Protein AF-A0A843S650-F1 (afdb_monomer_lite)

Structure (mmCIF, N/CA/C/O backbone):
data_AF-A0A843S650-F1
#
_entry.id   AF-A0A843S650-F1
#
loop_
_atom_site.group_PDB
_atom_site.id
_atom_site.type_symbol
_atom_site.label_atom_id
_atom_site.label_alt_id
_atom_site.label_comp_id
_atom_site.label_asym_id
_atom_site.label_entity_id
_atom_site.label_seq_id
_atom_site.pdbx_PDB_ins_code
_atom_site.Cartn_x
_atom_site.Cartn_y
_atom_site.Cartn_z
_atom_site.occupancy
_atom_site.B_iso_or_equiv
_atom_site.auth_seq_id
_atom_site.auth_comp_id
_atom_site.auth_asym_id
_atom_site.auth_atom_id
_atom_site.pdbx_PDB_model_num
ATOM 1 N N . ALA A 1 1 ? -11.212 22.384 -1.556 1.00 86.94 1 ALA A N 1
ATOM 2 C CA . ALA A 1 1 ? -10.208 21.354 -1.902 1.00 86.94 1 ALA A CA 1
ATOM 3 C C . ALA A 1 1 ? -10.564 20.739 -3.256 1.00 86.94 1 ALA A C 1
ATOM 5 O O . ALA A 1 1 ? -11.746 20.718 -3.581 1.00 86.94 1 ALA A O 1
ATOM 6 N N . LYS A 1 2 ? -9.577 20.280 -4.038 1.00 96.19 2 LYS A N 1
ATOM 7 C CA . LYS A 1 2 ? -9.771 19.535 -5.298 1.00 96.19 2 LYS A CA 1
ATOM 8 C C . LYS A 1 2 ? -9.085 18.163 -5.188 1.00 96.19 2 LYS A C 1
ATOM 10 O O . LYS A 1 2 ? -8.131 18.069 -4.415 1.00 96.19 2 LYS A O 1
ATOM 15 N N . PRO A 1 3 ? -9.542 17.128 -5.917 1.00 96.50 3 PRO A N 1
ATOM 16 C CA . PRO A 1 3 ? -8.849 15.843 -5.962 1.00 96.50 3 PRO A CA 1
ATOM 17 C C . PRO A 1 3 ? -7.414 15.986 -6.480 1.00 96.50 3 PRO A C 1
ATOM 19 O O . PRO A 1 3 ? -7.139 16.839 -7.323 1.00 96.50 3 PRO A O 1
ATOM 22 N N . VAL A 1 4 ? -6.524 15.127 -5.987 1.00 97.12 4 VAL A N 1
ATOM 23 C CA . VAL A 1 4 ? -5.141 14.983 -6.454 1.00 97.12 4 VAL A CA 1
ATOM 24 C C . VAL A 1 4 ? -4.893 13.524 -6.818 1.00 97.12 4 VAL A C 1
ATOM 26 O O . VAL A 1 4 ? -5.481 12.625 -6.213 1.00 97.12 4 VAL A O 1
ATOM 29 N N . LEU A 1 5 ? -4.035 13.298 -7.803 1.00 96.56 5 LEU A N 1
ATOM 30 C CA . LEU A 1 5 ? -3.622 11.981 -8.259 1.00 96.56 5 LEU A CA 1
ATOM 31 C C . LEU A 1 5 ? -2.121 12.012 -8.555 1.00 96.56 5 LEU A C 1
ATOM 33 O O . LEU A 1 5 ? -1.614 13.001 -9.081 1.00 96.56 5 LEU A O 1
ATOM 37 N N . ASP A 1 6 ? -1.430 10.932 -8.205 1.00 97.69 6 ASP A N 1
ATOM 38 C CA . ASP A 1 6 ? -0.043 10.704 -8.602 1.00 97.69 6 ASP A CA 1
ATOM 39 C C . ASP A 1 6 ? -0.030 10.110 -10.023 1.00 97.69 6 ASP A C 1
ATOM 41 O O . ASP A 1 6 ? -0.416 8.955 -10.250 1.00 97.69 6 ASP A O 1
ATOM 45 N N . GLY A 1 7 ? 0.258 10.985 -10.990 1.00 97.75 7 GLY A N 1
ATOM 46 C CA . GLY A 1 7 ? 0.095 10.740 -12.428 1.00 97.75 7 GLY A CA 1
ATOM 47 C C . GLY A 1 7 ? 1.321 10.159 -13.124 1.00 97.75 7 GLY A C 1
ATOM 48 O O . GLY A 1 7 ? 1.207 9.738 -14.270 1.00 97.75 7 GLY A O 1
ATOM 49 N N . GLU A 1 8 ? 2.466 10.149 -12.444 1.00 97.25 8 GLU A N 1
ATOM 50 C CA . GLU A 1 8 ? 3.726 9.619 -12.962 1.00 97.25 8 GLU A CA 1
ATOM 51 C C . GLU A 1 8 ? 4.646 9.244 -11.781 1.00 97.25 8 GLU A C 1
ATOM 53 O O . GLU A 1 8 ? 5.641 9.924 -11.515 1.00 97.25 8 GLU A O 1
ATOM 58 N N . PRO A 1 9 ? 4.300 8.196 -11.006 1.00 96.88 9 PRO A N 1
ATOM 59 C CA . PRO A 1 9 ? 5.196 7.672 -9.982 1.00 96.88 9 PRO A CA 1
ATOM 60 C C . PRO A 1 9 ? 6.406 6.973 -10.619 1.00 96.88 9 PRO A C 1
ATOM 62 O O . PRO A 1 9 ? 6.531 6.865 -11.838 1.00 96.88 9 PRO A O 1
ATOM 65 N N . ASN A 1 10 ? 7.308 6.448 -9.786 1.00 97.06 10 ASN A N 1
ATOM 66 C CA . ASN A 1 10 ? 8.426 5.644 -10.267 1.00 97.06 10 ASN A CA 1
ATOM 67 C C . ASN A 1 10 ? 7.937 4.474 -11.136 1.00 97.06 10 ASN A C 1
ATOM 69 O O . ASN A 1 10 ? 7.098 3.678 -10.712 1.00 97.06 10 ASN A O 1
ATOM 73 N N . TYR A 1 11 ? 8.491 4.360 -12.339 1.00 98.12 11 TYR A N 1
ATOM 74 C CA . TYR A 1 11 ? 8.136 3.297 -13.268 1.00 98.12 11 TYR A CA 1
ATOM 75 C C . TYR A 1 11 ? 8.857 1.993 -12.946 1.00 98.12 11 TYR A C 1
ATOM 77 O O . TYR A 1 11 ? 10.046 1.995 -12.624 1.00 98.12 11 TYR A O 1
ATOM 85 N N . GLU A 1 12 ? 8.140 0.875 -13.066 1.00 98.44 12 GLU A N 1
ATOM 86 C CA . GLU A 1 12 ? 8.731 -0.457 -12.943 1.00 98.44 12 GLU A CA 1
ATOM 87 C C . GLU A 1 12 ? 9.816 -0.642 -14.008 1.00 98.44 12 GLU A C 1
ATOM 89 O O . GLU A 1 12 ? 9.652 -0.237 -15.164 1.00 98.44 12 GLU A O 1
ATOM 94 N N . ASP A 1 13 ? 10.945 -1.207 -13.588 1.00 98.00 13 ASP A N 1
ATOM 95 C CA . ASP A 1 13 ? 12.139 -1.429 -14.399 1.00 98.00 13 ASP A CA 1
ATOM 96 C C . ASP A 1 13 ? 12.737 -0.141 -14.998 1.00 98.00 13 ASP A C 1
ATOM 98 O O . ASP A 1 13 ? 13.463 -0.181 -15.988 1.00 98.00 13 ASP A O 1
ATOM 102 N N . HIS A 1 14 ? 12.492 1.016 -14.373 1.00 97.62 14 HIS A N 1
ATOM 103 C CA . HIS A 1 14 ? 13.230 2.249 -14.651 1.00 97.62 14 HIS A CA 1
ATOM 104 C C . HIS A 1 14 ? 14.460 2.367 -13.731 1.00 97.62 14 HIS A C 1
ATOM 106 O O . HIS A 1 14 ? 14.322 2.176 -12.516 1.00 97.62 14 HIS A O 1
ATOM 112 N N . PRO A 1 15 ? 15.653 2.732 -14.246 1.00 97.06 15 PRO A N 1
ATOM 113 C CA . PRO A 1 15 ? 16.832 2.969 -13.415 1.00 97.06 15 PRO A CA 1
ATOM 114 C C . PRO A 1 15 ? 16.599 4.062 -12.372 1.00 97.06 15 PRO A C 1
ATOM 116 O O . PRO A 1 15 ? 16.068 5.138 -12.679 1.00 97.06 15 PRO A O 1
ATOM 119 N N . VAL A 1 16 ? 17.041 3.835 -11.139 1.00 96.56 16 VAL A N 1
ATOM 120 C CA . VAL A 1 16 ? 16.882 4.821 -10.066 1.00 96.56 16 VAL A CA 1
ATOM 121 C C . VAL A 1 16 ? 17.722 6.059 -10.388 1.00 96.56 16 VAL A C 1
ATOM 123 O O . VAL A 1 16 ? 18.935 5.982 -10.585 1.00 96.56 16 VAL A O 1
ATOM 126 N N . ASN A 1 17 ? 17.076 7.227 -10.439 1.00 94.56 17 ASN A N 1
ATOM 127 C CA . ASN A 1 17 ? 17.689 8.495 -10.857 1.00 94.56 17 ASN A CA 1
ATOM 128 C C . ASN A 1 17 ? 18.352 8.439 -12.246 1.00 94.56 17 ASN A C 1
ATOM 130 O O . ASN A 1 17 ? 19.371 9.097 -12.452 1.00 94.56 17 ASN A O 1
ATOM 134 N N . TRP A 1 18 ? 17.793 7.660 -13.182 1.00 94.12 18 TRP A N 1
ATOM 135 C CA . TRP A 1 18 ? 18.310 7.527 -14.556 1.00 94.12 18 TRP A CA 1
ATOM 136 C C . TRP A 1 18 ? 19.726 6.936 -14.644 1.00 94.12 18 TRP A C 1
ATOM 138 O O . TRP A 1 18 ? 20.433 7.141 -15.628 1.00 94.12 18 TRP A O 1
ATOM 148 N N . LYS A 1 19 ? 20.141 6.207 -13.606 1.00 95.38 19 LYS A N 1
ATOM 149 C CA . LYS A 1 19 ? 21.498 5.695 -13.423 1.00 95.38 19 LYS A CA 1
ATOM 150 C C . LYS A 1 19 ? 21.459 4.205 -13.127 1.00 95.38 19 LYS A C 1
ATOM 152 O O . LYS A 1 19 ? 20.946 3.793 -12.088 1.00 95.38 19 LYS A O 1
ATOM 157 N N . VAL A 1 20 ? 21.986 3.401 -14.044 1.00 95.25 20 VAL A N 1
ATOM 158 C CA . VAL A 1 20 ? 21.957 1.932 -13.957 1.00 95.25 20 VAL A CA 1
ATOM 159 C C . VAL A 1 20 ? 22.742 1.401 -12.756 1.00 95.25 20 VAL A C 1
ATOM 161 O O . VAL A 1 20 ? 22.376 0.375 -12.188 1.00 95.25 20 VAL A O 1
ATOM 164 N N . GLU A 1 21 ? 23.768 2.127 -12.310 1.00 96.69 21 GLU A N 1
ATOM 165 C CA . GLU A 1 21 ? 24.573 1.798 -11.132 1.00 96.69 21 GLU A CA 1
ATOM 166 C C . GLU A 1 21 ? 23.786 1.870 -9.814 1.00 96.69 21 GLU A C 1
ATOM 168 O O . GLU A 1 21 ? 24.173 1.239 -8.833 1.00 96.69 21 GLU A O 1
ATOM 173 N N . ASN A 1 22 ? 22.656 2.588 -9.793 1.00 96.81 22 ASN A N 1
ATOM 174 C CA . ASN A 1 22 ? 21.762 2.653 -8.635 1.00 96.81 22 ASN A CA 1
ATOM 175 C C . ASN A 1 22 ? 20.742 1.500 -8.607 1.00 96.81 22 ASN A C 1
ATOM 177 O O . ASN A 1 22 ? 19.907 1.444 -7.703 1.00 96.81 22 ASN A O 1
ATOM 181 N N . GLY A 1 23 ? 20.771 0.609 -9.601 1.00 96.69 23 GLY A N 1
ATOM 182 C CA . GLY A 1 23 ? 19.744 -0.403 -9.806 1.00 96.69 23 GLY A CA 1
ATOM 183 C C . GLY A 1 23 ? 18.464 0.161 -10.426 1.00 96.69 23 GLY A C 1
ATOM 184 O O . GLY A 1 23 ? 18.418 1.281 -10.937 1.00 96.69 23 GLY A O 1
ATOM 185 N N . TYR A 1 24 ? 17.411 -0.650 -10.393 1.00 97.38 24 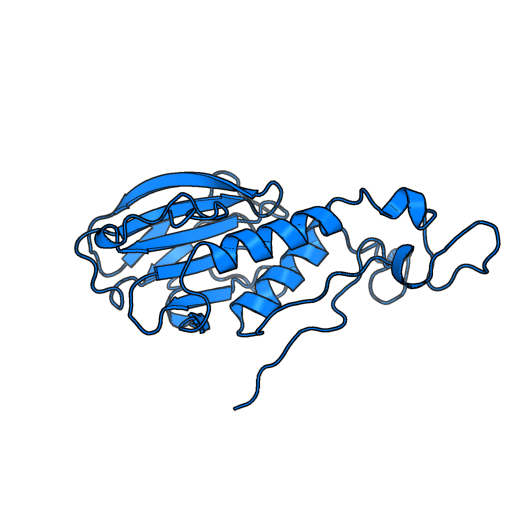TYR A N 1
ATOM 186 C CA . TYR A 1 24 ? 16.129 -0.387 -11.046 1.00 97.38 24 TYR A CA 1
ATOM 187 C C . TYR A 1 24 ? 15.007 -0.451 -10.021 1.00 97.38 24 TYR A C 1
ATOM 189 O O . TYR A 1 24 ? 15.046 -1.302 -9.132 1.00 97.38 24 TYR A O 1
ATOM 197 N N . PHE A 1 25 ? 13.989 0.393 -10.177 1.00 98.06 25 PHE A N 1
ATOM 198 C CA . PHE A 1 25 ? 12.755 0.233 -9.417 1.00 98.06 25 PHE A CA 1
ATOM 199 C C . PHE A 1 25 ? 12.112 -1.108 -9.758 1.00 98.06 25 PHE A C 1
ATOM 201 O O . PHE A 1 25 ? 11.894 -1.414 -10.931 1.00 98.06 25 PHE A O 1
ATOM 208 N N . ARG A 1 26 ? 11.797 -1.901 -8.736 1.00 97.94 26 ARG A N 1
ATOM 209 C CA . ARG A 1 26 ? 11.089 -3.176 -8.905 1.00 97.94 26 ARG A CA 1
ATOM 210 C C . ARG A 1 26 ? 9.654 -3.070 -8.405 1.00 97.94 26 ARG A C 1
ATOM 212 O O . ARG A 1 26 ? 9.228 -2.033 -7.891 1.00 97.94 26 ARG A O 1
ATOM 219 N N . ASP A 1 27 ? 8.905 -4.149 -8.568 1.00 98.38 27 ASP A N 1
ATOM 220 C CA . ASP A 1 27 ? 7.497 -4.255 -8.196 1.00 98.38 27 ASP A CA 1
ATOM 221 C C . ASP A 1 27 ? 7.233 -3.788 -6.751 1.00 98.38 27 ASP A C 1
ATOM 223 O O . ASP A 1 27 ? 6.289 -3.036 -6.511 1.00 98.38 27 ASP A O 1
ATOM 227 N N . TYR A 1 28 ? 8.110 -4.126 -5.799 1.00 98.62 28 TYR A N 1
ATOM 228 C CA . TYR A 1 28 ? 8.038 -3.619 -4.424 1.00 98.62 28 TYR A CA 1
ATOM 229 C C . TYR A 1 28 ? 8.106 -2.084 -4.328 1.00 98.62 28 TYR A C 1
ATOM 231 O O . TYR A 1 28 ? 7.324 -1.474 -3.592 1.00 98.62 28 TYR A O 1
ATOM 239 N N . ASP A 1 29 ? 9.011 -1.434 -5.061 1.00 98.50 29 ASP A N 1
ATOM 240 C CA . ASP A 1 29 ? 9.138 0.025 -5.042 1.00 98.50 29 ASP A CA 1
ATOM 241 C C . ASP A 1 29 ? 7.911 0.706 -5.627 1.00 98.50 29 ASP A C 1
ATOM 243 O O . ASP A 1 29 ? 7.428 1.693 -5.069 1.00 98.50 29 ASP A O 1
ATOM 247 N N . VAL A 1 30 ? 7.394 0.152 -6.724 1.00 98.56 30 VAL A N 1
ATOM 248 C CA . VAL A 1 30 ? 6.175 0.633 -7.371 1.00 98.56 30 VAL A CA 1
ATOM 249 C C . VAL A 1 30 ? 4.991 0.471 -6.426 1.00 98.56 30 VAL A C 1
ATOM 251 O O . VAL A 1 30 ? 4.375 1.476 -6.077 1.00 98.56 30 VAL A O 1
ATOM 254 N N . ARG A 1 31 ? 4.716 -0.735 -5.900 1.00 98.50 31 ARG A N 1
ATOM 255 C CA . ARG A 1 31 ? 3.633 -0.957 -4.918 1.00 98.50 31 ARG A CA 1
ATOM 256 C C . ARG A 1 31 ? 3.714 0.019 -3.753 1.00 98.50 31 ARG A C 1
ATOM 258 O O . ARG A 1 31 ? 2.721 0.656 -3.407 1.00 98.50 31 ARG A O 1
ATOM 265 N N . LYS A 1 32 ? 4.902 0.189 -3.176 1.00 98.56 32 LYS A N 1
ATOM 266 C CA . LYS A 1 32 ? 5.131 1.126 -2.075 1.00 98.56 32 LYS A CA 1
ATOM 267 C C . LYS A 1 32 ? 4.696 2.545 -2.417 1.00 98.56 32 LYS A C 1
ATOM 269 O O . LYS A 1 32 ? 4.026 3.160 -1.588 1.00 98.56 32 LYS A O 1
ATOM 274 N N . GLN A 1 33 ? 5.026 3.053 -3.600 1.00 98.50 33 GLN A N 1
ATOM 275 C CA . GLN A 1 33 ? 4.576 4.375 -4.023 1.00 98.50 33 GLN A CA 1
ATOM 276 C C . GLN A 1 33 ? 3.064 4.403 -4.287 1.00 98.50 33 GLN A C 1
ATOM 278 O O . GLN A 1 33 ? 2.380 5.276 -3.757 1.00 98.50 33 GLN A O 1
ATOM 283 N N . LEU A 1 34 ? 2.517 3.409 -5.000 1.00 98.69 34 LEU A N 1
ATOM 284 C CA . LEU A 1 34 ? 1.085 3.331 -5.319 1.00 98.69 34 LEU A CA 1
ATOM 285 C C . LEU A 1 34 ? 0.208 3.402 -4.058 1.00 98.69 34 LEU A C 1
ATOM 287 O O . LEU A 1 34 ? -0.709 4.225 -3.965 1.00 98.69 34 LEU A O 1
ATOM 291 N N . TYR A 1 35 ? 0.507 2.562 -3.063 1.00 98.81 35 TYR A N 1
ATOM 292 C CA . TYR A 1 35 ? -0.253 2.518 -1.815 1.00 98.81 35 TYR A CA 1
ATOM 293 C C . TYR A 1 35 ? -0.065 3.803 -1.009 1.00 98.81 35 TYR A C 1
ATOM 295 O O . TYR A 1 35 ? -1.048 4.347 -0.511 1.00 98.81 35 TYR A O 1
ATOM 303 N N . ARG A 1 36 ? 1.159 4.340 -0.917 1.00 98.56 36 ARG A N 1
ATOM 304 C CA . ARG A 1 36 ? 1.411 5.588 -0.179 1.00 98.56 36 ARG A CA 1
ATOM 305 C C . ARG A 1 36 ? 0.689 6.782 -0.790 1.00 98.56 36 ARG A C 1
ATOM 307 O O . ARG A 1 36 ? 0.132 7.569 -0.025 1.00 98.56 36 ARG A O 1
ATOM 314 N N . SER A 1 37 ? 0.637 6.906 -2.116 1.00 98.38 37 SER A N 1
ATOM 315 C CA . SER A 1 37 ? -0.092 7.988 -2.792 1.00 98.38 37 SER A CA 1
ATOM 316 C C . SER A 1 37 ? -1.577 7.947 -2.446 1.00 98.38 37 SER A C 1
ATOM 318 O O . SER A 1 37 ? -2.137 8.933 -1.959 1.00 98.38 37 SER A O 1
ATOM 320 N N . VAL A 1 38 ? -2.208 6.778 -2.588 1.00 98.56 38 VAL A N 1
ATOM 321 C CA . VAL A 1 38 ? -3.629 6.619 -2.261 1.00 98.56 38 VAL A CA 1
ATOM 322 C C . VAL A 1 38 ? -3.871 6.819 -0.766 1.00 98.56 38 VAL A C 1
ATOM 324 O O . VAL A 1 38 ? -4.731 7.615 -0.386 1.00 98.56 38 VAL A O 1
ATOM 327 N N . PHE A 1 39 ? -3.107 6.174 0.117 1.00 98.69 39 PHE A N 1
ATOM 328 C CA . PHE A 1 39 ? -3.326 6.268 1.564 1.00 98.69 39 PHE A CA 1
ATOM 329 C C . PHE A 1 39 ? -3.095 7.684 2.109 1.00 98.69 39 PHE A C 1
ATOM 331 O O . PHE A 1 39 ? -3.768 8.070 3.061 1.00 98.69 39 PHE A O 1
ATOM 338 N N . SER A 1 40 ? -2.267 8.489 1.438 1.00 98.00 40 SER A N 1
ATOM 339 C CA . SER A 1 40 ? -2.050 9.909 1.756 1.00 98.00 40 SER A CA 1
ATOM 340 C C . SER A 1 40 ? -3.133 10.852 1.213 1.00 98.00 40 SER A C 1
ATOM 342 O O . SER A 1 40 ? -3.064 12.054 1.450 1.00 98.00 40 SER A O 1
ATOM 344 N N . GLY A 1 41 ? -4.156 10.332 0.524 1.00 96.94 41 GLY A N 1
ATOM 345 C CA . GLY A 1 41 ? -5.360 11.084 0.150 1.00 96.94 41 GLY A CA 1
ATOM 346 C C . GLY A 1 41 ? -5.552 11.305 -1.344 1.00 96.94 41 GLY A C 1
ATOM 347 O O . GLY A 1 41 ? -6.489 12.009 -1.722 1.00 96.94 41 GLY A O 1
ATOM 348 N N . ALA A 1 42 ? -4.711 10.711 -2.194 1.00 97.69 42 ALA A N 1
ATOM 349 C CA . ALA A 1 42 ? -4.954 10.739 -3.627 1.00 97.69 42 ALA A CA 1
ATOM 350 C C . ALA A 1 42 ? -6.258 9.998 -3.972 1.00 97.69 42 ALA A C 1
ATOM 352 O O . ALA A 1 42 ? -6.571 8.953 -3.393 1.00 97.69 42 ALA A O 1
ATOM 353 N N . CYS A 1 43 ? -7.013 10.525 -4.939 1.00 96.50 43 CYS A N 1
ATOM 354 C CA . CYS A 1 43 ? -8.246 9.894 -5.426 1.00 96.50 43 CYS A CA 1
ATOM 355 C C . CYS A 1 43 ? -7.982 8.649 -6.289 1.00 96.50 43 CYS A C 1
ATOM 357 O O . CYS A 1 43 ? -8.909 7.921 -6.635 1.00 96.50 43 CYS A O 1
ATOM 359 N N . GLY A 1 44 ? -6.717 8.407 -6.621 1.00 96.50 44 GLY A N 1
ATOM 360 C CA . GLY A 1 44 ? -6.220 7.272 -7.376 1.00 96.50 44 GLY A CA 1
ATOM 361 C C . GLY A 1 44 ? -4.718 7.418 -7.597 1.00 96.50 44 GLY A C 1
ATOM 362 O O . GLY A 1 44 ? -4.081 8.333 -7.071 1.00 96.50 44 GLY A O 1
ATOM 363 N N . VAL A 1 45 ? -4.162 6.512 -8.388 1.00 98.06 45 VAL A N 1
ATOM 364 C CA . VAL A 1 45 ? -2.758 6.521 -8.794 1.00 98.06 45 VAL A CA 1
ATOM 365 C C . VAL A 1 45 ? -2.633 5.844 -10.153 1.00 98.06 45 VAL A C 1
ATOM 367 O O . VAL A 1 45 ? -3.462 5.001 -10.505 1.00 98.06 45 VAL A O 1
ATOM 370 N N . THR A 1 46 ? -1.620 6.227 -10.917 1.00 98.19 46 THR A N 1
ATOM 371 C CA . THR A 1 46 ? -1.281 5.601 -12.198 1.00 98.19 46 THR A CA 1
ATOM 372 C C . THR A 1 46 ? -0.116 4.634 -12.022 1.00 98.19 46 THR A C 1
ATOM 374 O O . THR A 1 46 ? 0.793 4.873 -11.237 1.00 98.19 46 THR A O 1
ATOM 377 N N . TYR A 1 47 ? -0.157 3.512 -12.733 1.00 98.38 47 TYR A N 1
ATOM 378 C CA . TYR A 1 47 ? 0.989 2.618 -12.872 1.00 98.38 47 TYR A CA 1
ATOM 379 C C . TYR A 1 47 ? 1.726 2.962 -14.164 1.00 98.38 47 TYR A C 1
ATOM 381 O O . TYR A 1 47 ? 1.091 3.314 -15.160 1.00 98.38 47 TYR A O 1
ATOM 389 N N . GLY A 1 48 ? 3.045 2.799 -14.169 1.00 97.94 48 GLY A N 1
ATOM 390 C CA . GLY A 1 48 ? 3.824 2.863 -15.392 1.00 97.94 48 GLY A CA 1
ATOM 391 C C . GLY A 1 48 ? 5.030 1.938 -15.348 1.00 97.94 48 GLY A C 1
ATOM 392 O O . GLY A 1 48 ? 5.529 1.567 -14.285 1.00 97.94 48 GLY A O 1
ATOM 393 N N . HIS A 1 49 ? 5.483 1.569 -16.538 1.00 98.38 49 HIS A N 1
ATOM 394 C CA . HIS A 1 49 ? 6.601 0.664 -16.754 1.00 98.38 49 HIS A CA 1
ATOM 395 C C . HIS A 1 49 ? 7.525 1.257 -17.811 1.00 98.38 49 HIS A C 1
ATOM 397 O O . HIS A 1 49 ? 7.066 1.792 -18.825 1.00 98.38 49 HIS A O 1
ATOM 403 N N . GLN A 1 50 ? 8.831 1.109 -17.608 1.00 97.25 50 GLN A N 1
ATOM 404 C CA . GLN A 1 50 ? 9.860 1.724 -18.436 1.00 97.25 50 GLN A CA 1
ATOM 405 C C . GLN A 1 50 ? 9.791 1.318 -19.916 1.00 97.25 50 GLN A C 1
ATOM 407 O O . GLN A 1 50 ? 9.820 2.180 -20.789 1.00 97.25 50 GLN A O 1
ATOM 412 N N . ALA A 1 51 ? 9.661 0.025 -20.219 1.00 97.69 51 ALA A N 1
ATOM 413 C CA . ALA A 1 51 ? 9.479 -0.448 -21.595 1.00 97.69 51 ALA A CA 1
ATOM 414 C C . ALA A 1 51 ? 8.103 -0.085 -22.195 1.00 97.69 51 ALA A C 1
ATOM 416 O O . ALA A 1 51 ? 8.027 0.324 -23.352 1.00 97.69 51 ALA A O 1
ATOM 417 N N . ILE A 1 52 ? 7.017 -0.191 -21.414 1.00 97.69 52 ILE A N 1
ATOM 418 C CA . ILE A 1 52 ? 5.641 0.010 -21.904 1.00 97.69 52 ILE A CA 1
ATOM 419 C C . ILE A 1 52 ? 5.374 1.470 -22.260 1.00 97.69 52 ILE A C 1
ATOM 421 O O . ILE A 1 52 ? 4.823 1.733 -23.324 1.00 97.69 52 ILE A O 1
ATOM 425 N N . ARG A 1 53 ? 5.802 2.431 -21.426 1.00 96.12 53 ARG A N 1
ATOM 426 C CA . ARG A 1 53 ? 5.526 3.865 -21.656 1.00 96.12 53 ARG A CA 1
ATOM 427 C C . ARG A 1 53 ? 6.021 4.376 -23.012 1.00 96.12 53 ARG A C 1
ATOM 429 O O . ARG A 1 53 ? 5.532 5.385 -23.502 1.00 96.12 53 ARG A O 1
ATOM 436 N N . GLN A 1 54 ? 7.039 3.715 -23.560 1.00 95.19 54 GLN A N 1
ATOM 437 C CA . GLN A 1 54 ? 7.705 4.086 -24.804 1.00 95.19 54 GLN A CA 1
ATOM 438 C C . GLN A 1 54 ? 7.482 3.047 -25.911 1.00 95.19 54 GLN A C 1
ATOM 440 O O . GLN A 1 54 ? 8.082 3.173 -26.969 1.00 95.19 54 GLN A O 1
ATOM 445 N N . PHE A 1 55 ? 6.667 2.013 -25.661 1.00 96.88 55 PHE A N 1
ATOM 446 C CA . PHE A 1 55 ? 6.464 0.882 -26.572 1.00 96.88 55 PHE A CA 1
ATOM 447 C C . PHE A 1 55 ? 7.785 0.309 -27.121 1.00 96.88 55 PHE A C 1
ATOM 449 O O . PHE A 1 55 ? 7.886 -0.016 -28.304 1.00 96.88 55 PHE A O 1
ATOM 456 N N . TYR A 1 56 ? 8.804 0.180 -26.259 1.00 97.69 56 TYR A N 1
ATOM 457 C CA . TYR A 1 56 ? 10.148 -0.216 -26.686 1.00 97.69 56 TYR A CA 1
ATOM 458 C C . TYR A 1 56 ? 10.124 -1.567 -27.409 1.00 97.69 56 TYR A C 1
ATOM 460 O O . TYR A 1 56 ? 9.611 -2.560 -26.884 1.00 97.69 56 TYR A O 1
ATOM 468 N N . SER A 1 57 ? 10.680 -1.593 -28.616 1.00 97.25 57 SER A N 1
ATOM 469 C CA . SER A 1 57 ? 10.760 -2.761 -29.490 1.00 97.25 57 SER A CA 1
ATOM 470 C C . SER A 1 57 ? 12.074 -2.731 -30.270 1.00 97.25 57 SER A C 1
ATOM 472 O O . SER A 1 57 ? 12.801 -1.744 -30.220 1.00 97.25 57 SER A O 1
ATOM 474 N N . GLU A 1 58 ? 12.358 -3.779 -31.042 1.00 95.69 58 GLU A N 1
ATOM 475 C CA . GLU A 1 58 ? 13.525 -3.842 -31.938 1.00 95.69 58 GLU A CA 1
ATOM 476 C C . GLU A 1 58 ? 13.614 -2.685 -32.953 1.00 95.69 58 GLU A C 1
ATOM 478 O O . GLU A 1 58 ? 14.676 -2.449 -33.522 1.00 95.69 58 GLU A O 1
ATOM 483 N N . ARG A 1 59 ? 12.498 -1.991 -33.213 1.00 95.12 59 ARG A N 1
ATOM 484 C CA . ARG A 1 59 ? 12.393 -0.938 -34.233 1.00 95.12 59 ARG A CA 1
ATOM 485 C C . ARG A 1 59 ? 12.704 0.455 -33.701 1.00 95.12 59 ARG A C 1
ATOM 487 O O . ARG A 1 59 ? 12.812 1.382 -34.496 1.00 95.12 59 ARG A O 1
ATOM 494 N N . GLU A 1 60 ? 12.806 0.597 -32.384 1.00 93.25 60 GLU A N 1
ATOM 495 C CA . GLU A 1 60 ? 12.871 1.887 -31.707 1.00 93.25 60 GLU A CA 1
ATOM 496 C C . GLU A 1 60 ? 14.211 2.054 -30.987 1.00 93.25 60 GLU A C 1
ATOM 498 O O . GLU A 1 60 ? 14.744 1.109 -30.404 1.00 93.25 60 GLU A O 1
ATOM 503 N N . GLU A 1 61 ? 14.732 3.279 -30.969 1.00 93.50 61 GLU A N 1
ATOM 504 C CA . GLU A 1 61 ? 15.907 3.608 -30.163 1.00 93.50 61 GLU A CA 1
ATOM 505 C C . GLU A 1 61 ? 15.559 3.557 -28.660 1.00 93.50 61 GLU A C 1
ATOM 507 O O . GLU A 1 61 ? 14.578 4.178 -28.231 1.00 93.50 61 GLU A O 1
ATOM 512 N N . PRO A 1 62 ? 16.341 2.850 -27.823 1.00 92.94 62 PRO A N 1
ATOM 513 C CA . PRO A 1 62 ? 16.043 2.713 -26.401 1.00 92.94 62 PRO A CA 1
ATOM 514 C C . PRO A 1 62 ? 16.206 4.044 -25.654 1.00 92.94 62 PRO A C 1
ATOM 516 O O . PRO A 1 62 ? 17.297 4.610 -25.590 1.00 92.94 62 PRO A O 1
ATOM 519 N N . MET A 1 63 ? 15.154 4.509 -24.972 1.00 91.56 63 MET A N 1
ATOM 520 C CA . MET A 1 63 ? 15.230 5.670 -24.080 1.00 91.56 63 MET A CA 1
ATOM 521 C C . MET A 1 63 ? 15.237 5.236 -22.617 1.00 91.56 63 MET A C 1
ATOM 523 O O . MET A 1 63 ? 14.277 4.639 -22.140 1.00 91.56 63 MET A O 1
ATOM 527 N N . GLY A 1 64 ? 16.258 5.632 -21.852 1.00 87.69 64 GLY A N 1
ATOM 528 C CA . GLY A 1 64 ? 16.295 5.418 -20.398 1.00 87.69 64 GLY A CA 1
ATOM 529 C C . GLY A 1 64 ? 16.607 3.978 -19.984 1.00 87.69 64 GLY A C 1
ATOM 530 O O . GLY A 1 64 ? 16.123 3.521 -18.953 1.00 87.69 64 GLY A O 1
ATOM 531 N N . PHE A 1 65 ? 17.406 3.265 -20.778 1.00 93.69 65 PHE A N 1
ATOM 532 C CA . PHE A 1 65 ? 17.920 1.929 -20.450 1.00 93.69 65 PHE A CA 1
ATOM 533 C C . PHE A 1 65 ? 16.828 0.857 -20.207 1.00 93.69 65 PHE A C 1
ATOM 535 O O . PHE A 1 65 ? 16.849 0.197 -19.169 1.00 93.69 65 PHE A O 1
ATOM 542 N N . PRO A 1 66 ? 15.844 0.681 -21.114 1.00 93.62 66 PRO A N 1
ATOM 543 C CA . PRO A 1 66 ? 14.932 -0.458 -21.033 1.00 93.62 66 PRO A CA 1
ATOM 544 C C . PRO A 1 66 ? 15.707 -1.780 -21.175 1.00 93.62 66 PRO A C 1
ATOM 546 O O . PRO A 1 66 ? 16.625 -1.881 -21.987 1.00 93.62 66 PRO A O 1
ATOM 549 N N . ASP A 1 67 ? 15.326 -2.794 -20.397 1.00 91.62 67 ASP A N 1
ATOM 550 C CA . ASP A 1 67 ? 15.993 -4.105 -20.366 1.00 91.62 67 ASP A CA 1
ATOM 551 C C . ASP A 1 67 ? 15.227 -5.216 -21.112 1.00 91.62 67 ASP A C 1
ATOM 553 O O . ASP A 1 67 ? 15.717 -6.339 -21.203 1.00 91.62 67 ASP A O 1
ATOM 557 N N . ARG A 1 68 ? 14.028 -4.913 -21.629 1.00 95.00 68 ARG A N 1
ATOM 558 C CA . ARG A 1 68 ? 13.109 -5.849 -22.301 1.00 95.00 68 ARG A CA 1
ATOM 559 C C . ARG A 1 68 ? 12.133 -5.114 -23.210 1.00 95.00 68 ARG A C 1
ATOM 561 O O . ARG A 1 68 ? 11.886 -3.925 -22.992 1.00 95.00 68 ARG A O 1
ATOM 568 N N . TYR A 1 69 ? 11.525 -5.807 -24.166 1.00 97.44 69 TYR A N 1
ATOM 569 C CA . TYR A 1 69 ? 10.501 -5.218 -25.028 1.00 97.44 69 TYR A CA 1
ATOM 570 C C . TYR A 1 69 ? 9.170 -5.015 -24.300 1.00 97.44 69 TYR A C 1
ATOM 572 O O . TYR A 1 69 ? 8.855 -5.680 -23.312 1.00 97.44 69 TYR A O 1
ATOM 580 N N . TRP A 1 70 ? 8.356 -4.076 -24.787 1.00 97.88 70 TRP A N 1
ATOM 581 C CA . TRP A 1 70 ? 7.099 -3.710 -24.129 1.00 97.88 70 TRP A CA 1
ATOM 582 C C . TRP A 1 70 ? 6.109 -4.876 -24.033 1.00 97.88 70 TRP A C 1
ATOM 584 O O . TRP A 1 70 ? 5.381 -4.968 -23.048 1.00 97.88 70 TRP A O 1
ATOM 594 N N . THR A 1 71 ? 6.099 -5.777 -25.018 1.00 97.44 71 TH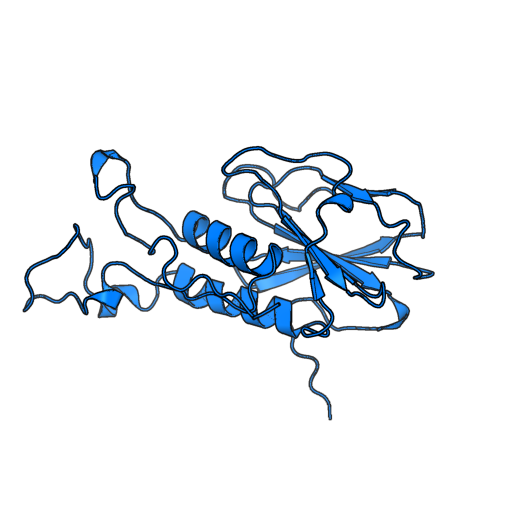R A N 1
ATOM 595 C CA . THR A 1 71 ? 5.245 -6.973 -25.026 1.00 97.44 71 THR A CA 1
ATOM 596 C C . THR A 1 71 ? 5.641 -7.957 -23.930 1.00 97.44 71 THR A C 1
ATOM 598 O O . THR A 1 71 ? 4.774 -8.539 -23.290 1.00 97.44 71 THR A O 1
ATOM 601 N N . GLU A 1 72 ? 6.939 -8.094 -23.662 1.00 96.75 72 GLU A N 1
ATOM 602 C CA . GLU A 1 72 ? 7.486 -8.929 -22.585 1.00 96.75 72 GLU A CA 1
ATOM 603 C C . GLU A 1 72 ? 7.247 -8.305 -21.203 1.00 96.75 72 GLU A C 1
ATOM 605 O O . GLU A 1 72 ? 7.235 -8.994 -20.183 1.00 96.75 72 GLU A O 1
ATOM 610 N N . ALA A 1 73 ? 7.059 -6.985 -21.159 1.00 97.38 73 ALA A N 1
ATOM 611 C CA . ALA A 1 73 ? 6.783 -6.242 -19.939 1.00 97.38 73 ALA A CA 1
ATOM 612 C C . ALA A 1 73 ? 5.308 -6.294 -19.497 1.00 97.38 73 ALA A C 1
ATOM 614 O O . ALA A 1 73 ? 5.009 -5.908 -18.367 1.00 97.38 73 ALA A O 1
ATOM 615 N N . LEU A 1 74 ? 4.384 -6.759 -20.347 1.00 97.12 74 LEU A N 1
ATOM 616 C CA . LEU A 1 74 ? 2.948 -6.787 -20.030 1.00 97.12 74 LEU A CA 1
ATOM 617 C C . LEU A 1 74 ? 2.632 -7.621 -18.783 1.00 97.12 74 LEU A C 1
ATOM 619 O O . LEU A 1 74 ? 1.754 -7.248 -18.008 1.00 97.12 74 LEU A O 1
ATOM 623 N N . ASP A 1 75 ? 3.389 -8.699 -18.566 1.00 96.31 75 ASP A N 1
ATOM 624 C CA . ASP A 1 75 ? 3.184 -9.626 -17.452 1.00 96.31 75 ASP A CA 1
ATOM 625 C C . ASP A 1 75 ? 4.037 -9.293 -16.215 1.00 96.31 75 ASP A C 1
ATOM 627 O O . ASP A 1 75 ? 4.242 -10.131 -15.328 1.00 96.31 75 ASP A O 1
ATOM 631 N N . ARG A 1 76 ? 4.573 -8.070 -16.122 1.00 97.75 76 ARG A N 1
ATOM 632 C CA . ARG A 1 76 ? 5.375 -7.671 -14.960 1.00 97.75 76 ARG A CA 1
ATOM 633 C C . ARG A 1 76 ? 4.505 -7.551 -13.705 1.00 97.75 76 ARG A C 1
ATOM 635 O O . ARG A 1 76 ? 3.359 -7.102 -13.788 1.00 97.75 76 ARG A O 1
ATOM 642 N N . PRO A 1 77 ? 5.018 -7.948 -12.522 1.00 98.12 77 PRO A N 1
ATOM 643 C CA . PRO A 1 77 ? 4.185 -8.066 -11.327 1.00 98.12 77 PRO A CA 1
ATOM 644 C C . PRO A 1 77 ? 3.484 -6.762 -10.934 1.00 98.12 77 PRO A C 1
ATOM 646 O O . PRO A 1 77 ? 2.322 -6.803 -10.518 1.00 98.12 77 PRO A O 1
ATOM 649 N N . GLY A 1 78 ? 4.147 -5.609 -11.096 1.00 97.69 78 GLY A N 1
ATOM 650 C CA . GLY A 1 78 ? 3.582 -4.311 -10.733 1.00 97.69 78 GLY A CA 1
ATOM 651 C C . GLY A 1 78 ? 2.270 -3.987 -11.458 1.00 97.69 78 GLY A C 1
ATOM 652 O O . GLY A 1 78 ? 1.371 -3.404 -10.844 1.00 97.69 78 GLY A O 1
ATOM 653 N N . ALA A 1 79 ? 2.108 -4.436 -12.710 1.00 95.25 79 ALA A N 1
ATOM 654 C CA . ALA A 1 79 ? 0.898 -4.215 -13.501 1.00 95.25 79 ALA A CA 1
ATOM 655 C C . ALA A 1 79 ? -0.341 -4.858 -12.850 1.00 95.25 79 ALA A C 1
ATOM 657 O O . ALA A 1 79 ? -1.375 -4.208 -12.672 1.00 95.25 79 ALA A O 1
ATOM 658 N N . PHE A 1 80 ? -0.229 -6.114 -12.409 1.00 97.31 80 PHE A N 1
ATOM 659 C CA . PHE A 1 80 ? -1.316 -6.816 -11.716 1.00 97.31 80 PHE A CA 1
ATOM 660 C C . PHE A 1 80 ? -1.525 -6.289 -10.293 1.00 97.31 80 PHE A C 1
ATOM 662 O O . PHE A 1 80 ? -2.661 -6.135 -9.834 1.00 97.31 80 PHE A O 1
ATOM 669 N N . GLN A 1 81 ? -0.434 -5.965 -9.598 1.00 98.38 81 GLN A N 1
ATOM 670 C CA . GLN A 1 81 ? -0.466 -5.497 -8.212 1.00 98.38 81 GLN A CA 1
ATOM 671 C C . GLN A 1 81 ? -1.140 -4.126 -8.055 1.00 98.38 81 GLN A C 1
ATOM 673 O O . GLN A 1 81 ? -1.803 -3.879 -7.042 1.00 98.38 81 GLN A O 1
ATOM 678 N N . ALA A 1 82 ? -1.068 -3.257 -9.070 1.00 97.81 82 ALA A N 1
ATOM 679 C CA . ALA A 1 82 ? -1.865 -2.030 -9.124 1.00 97.81 82 ALA A CA 1
ATOM 680 C C . ALA A 1 82 ? -3.380 -2.324 -9.089 1.00 97.81 82 ALA A C 1
ATOM 682 O O . ALA A 1 82 ? -4.152 -1.624 -8.426 1.00 97.81 82 ALA A O 1
ATOM 683 N N . GLY A 1 83 ? -3.812 -3.414 -9.732 1.00 97.88 83 GLY A N 1
ATOM 684 C CA . GLY A 1 83 ? -5.192 -3.897 -9.680 1.00 97.88 83 GLY A CA 1
ATOM 685 C C . GLY A 1 83 ? -5.633 -4.300 -8.269 1.00 97.88 83 GLY A C 1
ATOM 686 O O . GLY A 1 83 ? -6.772 -4.032 -7.879 1.00 97.88 83 GLY A O 1
ATOM 687 N N . TYR A 1 84 ? -4.734 -4.875 -7.465 1.00 98.69 84 TYR A N 1
ATOM 688 C CA . TYR A 1 84 ? -5.028 -5.269 -6.081 1.00 98.69 84 TYR A CA 1
ATOM 689 C C . TYR A 1 84 ? -5.307 -4.064 -5.180 1.00 98.69 84 TYR A C 1
ATOM 691 O O . TYR A 1 84 ? -6.237 -4.120 -4.375 1.00 98.69 84 TYR A O 1
ATOM 699 N N . LEU A 1 85 ? -4.597 -2.947 -5.377 1.00 98.56 85 LEU A N 1
ATOM 700 C CA . LEU A 1 85 ? -4.890 -1.690 -4.681 1.00 98.56 85 LEU A CA 1
ATOM 701 C C . LEU A 1 85 ? -6.307 -1.198 -4.993 1.00 98.56 85 LEU A C 1
ATOM 703 O O . LEU A 1 85 ? -7.058 -0.853 -4.079 1.00 98.56 85 LEU A O 1
ATOM 707 N N . ARG A 1 86 ? -6.708 -1.207 -6.272 1.00 97.75 86 ARG A N 1
ATOM 708 C CA . ARG A 1 86 ? -8.074 -0.831 -6.667 1.00 97.75 86 ARG A CA 1
ATOM 709 C C . ARG A 1 86 ? -9.107 -1.715 -5.972 1.00 97.75 86 ARG A C 1
ATOM 711 O O . ARG A 1 86 ? -10.072 -1.190 -5.422 1.00 97.75 86 ARG A O 1
ATOM 718 N N . ARG A 1 87 ? -8.914 -3.038 -5.988 1.00 98.00 87 ARG A N 1
ATOM 719 C CA . ARG A 1 87 ? -9.841 -3.975 -5.337 1.00 98.00 87 ARG A CA 1
ATOM 720 C C . ARG A 1 87 ? -9.941 -3.729 -3.831 1.00 98.00 87 ARG A C 1
ATOM 722 O O . ARG A 1 87 ? -11.047 -3.661 -3.307 1.00 98.00 87 ARG A O 1
ATOM 729 N N . LEU A 1 88 ? -8.812 -3.523 -3.152 1.00 98.50 88 LEU A N 1
ATOM 730 C CA . LEU A 1 88 ? -8.782 -3.197 -1.726 1.00 98.50 88 LEU A CA 1
ATOM 731 C C . LEU A 1 88 ? -9.582 -1.923 -1.424 1.00 98.50 88 LEU A C 1
ATOM 733 O O . LEU A 1 88 ? -10.461 -1.941 -0.566 1.00 98.50 88 LEU A O 1
ATOM 737 N N . ILE A 1 89 ? -9.314 -0.828 -2.139 1.00 97.62 89 ILE A N 1
ATOM 738 C CA . ILE A 1 89 ? -9.971 0.462 -1.881 1.00 97.62 89 ILE A CA 1
ATOM 739 C C . ILE A 1 89 ? -11.476 0.392 -2.144 1.00 97.62 89 ILE A C 1
ATOM 741 O O . ILE A 1 89 ? -12.244 0.988 -1.395 1.00 97.62 89 ILE A O 1
ATOM 745 N N . LEU A 1 90 ? -11.900 -0.352 -3.169 1.00 96.56 90 LEU A N 1
ATOM 746 C CA . LEU A 1 90 ? -13.316 -0.531 -3.500 1.00 96.56 90 LEU A CA 1
ATOM 747 C C . LEU A 1 90 ? -14.031 -1.572 -2.628 1.00 96.56 90 LEU A C 1
ATOM 749 O O . LEU A 1 90 ? -15.254 -1.649 -2.674 1.00 96.56 90 LEU A O 1
ATOM 753 N N . SER A 1 91 ? -13.304 -2.348 -1.819 1.00 97.19 91 SER A N 1
ATOM 754 C CA . SER A 1 91 ? -13.915 -3.306 -0.888 1.00 97.19 91 SER A CA 1
ATOM 755 C C . SER A 1 91 ? -14.589 -2.634 0.318 1.00 97.19 91 SER A C 1
ATOM 757 O O . SER A 1 91 ? -15.298 -3.299 1.070 1.00 97.19 91 SER A O 1
ATOM 759 N N . ARG A 1 92 ? -14.392 -1.322 0.516 1.00 96.56 92 ARG A N 1
ATOM 760 C CA . ARG A 1 92 ? -15.028 -0.486 1.552 1.00 96.56 92 ARG A CA 1
ATOM 761 C C . ARG A 1 92 ? -15.563 0.810 0.923 1.00 96.56 92 ARG A C 1
ATOM 763 O O . ARG A 1 92 ? -15.128 1.145 -0.177 1.00 96.56 92 ARG A O 1
ATOM 770 N N . PRO A 1 93 ? -16.475 1.561 1.576 1.00 95.06 93 PRO A N 1
ATOM 771 C CA . PRO A 1 93 ? -17.005 2.818 1.037 1.00 95.06 93 PRO A CA 1
ATOM 772 C C . PRO A 1 93 ? -15.892 3.834 0.705 1.00 95.06 93 PRO A C 1
ATOM 774 O O . PRO A 1 93 ? -15.292 4.404 1.611 1.00 95.06 93 PRO A O 1
ATOM 777 N N . PRO A 1 94 ? -15.595 4.114 -0.578 1.00 88.44 94 PRO A N 1
ATOM 778 C CA . PRO A 1 94 ? -14.345 4.790 -0.930 1.00 88.44 94 PRO A CA 1
ATOM 779 C C . PRO A 1 94 ? -14.406 6.318 -0.773 1.00 88.44 94 PRO A C 1
ATOM 781 O O . PRO A 1 94 ? -13.374 6.964 -0.603 1.00 88.44 94 PRO A O 1
ATOM 784 N N . LEU A 1 95 ? -15.602 6.916 -0.837 1.00 93.50 95 LEU A N 1
ATOM 785 C CA . LEU A 1 95 ? -15.785 8.374 -0.918 1.00 93.50 95 LEU A CA 1
ATOM 786 C C . LEU A 1 95 ? -15.662 9.096 0.430 1.00 93.50 95 LEU A C 1
ATOM 788 O O . LEU A 1 95 ? -15.388 10.295 0.469 1.00 93.50 95 LEU A O 1
ATOM 792 N N . SER A 1 96 ? -15.878 8.388 1.536 1.00 93.12 96 SER A N 1
ATOM 793 C CA . SER A 1 96 ? -15.822 8.938 2.894 1.00 93.12 96 SER A CA 1
ATOM 794 C C . SER A 1 96 ? -14.441 8.799 3.538 1.00 93.12 96 SER A C 1
ATOM 796 O O . SER A 1 96 ? -14.248 9.211 4.681 1.00 93.12 96 SER A O 1
ATOM 798 N N . ARG A 1 97 ? -13.464 8.264 2.802 1.00 95.44 97 ARG A N 1
ATOM 799 C CA . ARG A 1 97 ? -12.119 7.990 3.292 1.00 95.44 97 ARG A CA 1
ATOM 800 C C . ARG A 1 97 ? -11.288 9.262 3.461 1.00 95.44 97 ARG A C 1
ATOM 802 O O . ARG A 1 97 ? -11.280 10.136 2.596 1.00 95.44 97 ARG A O 1
ATOM 809 N N . VAL A 1 98 ? -10.532 9.338 4.551 1.00 97.50 98 VAL A N 1
ATOM 810 C CA . VAL A 1 98 ? -9.578 10.412 4.855 1.00 97.50 98 VAL A CA 1
ATOM 811 C C . VAL A 1 98 ? -8.229 9.833 5.281 1.00 97.50 98 VAL A C 1
ATOM 813 O O . VAL A 1 98 ? -8.204 8.790 5.936 1.00 97.50 98 VAL A O 1
ATOM 816 N N . PRO A 1 99 ? -7.102 10.468 4.921 1.00 98.25 99 PRO A N 1
ATOM 817 C CA . PRO A 1 99 ? -5.806 10.156 5.518 1.00 98.25 99 PRO A CA 1
ATOM 818 C C . PRO A 1 99 ? -5.824 10.498 7.004 1.00 98.25 99 PRO A C 1
ATOM 820 O O . PRO A 1 99 ? -6.306 11.567 7.380 1.00 98.25 99 PRO A O 1
ATOM 823 N N . ASP A 1 100 ? -5.282 9.618 7.838 1.00 98.38 100 ASP A N 1
ATOM 824 C CA . ASP A 1 100 ? -5.161 9.873 9.271 1.00 98.38 100 ASP A CA 1
ATOM 825 C C . ASP A 1 100 ? -3.970 9.113 9.863 1.00 98.38 100 ASP A C 1
ATOM 827 O O . ASP A 1 100 ? -4.051 7.936 10.213 1.00 98.38 100 ASP A O 1
ATOM 831 N N . GLN A 1 101 ? -2.841 9.812 9.980 1.00 98.38 101 GLN A N 1
ATOM 832 C CA . GLN A 1 101 ? -1.609 9.252 10.538 1.00 98.38 101 GLN A CA 1
ATOM 833 C C . GLN A 1 101 ? -1.659 9.079 12.059 1.00 98.38 101 GLN A C 1
ATOM 835 O O . GLN A 1 101 ? -0.833 8.342 12.597 1.00 98.38 101 GLN A O 1
ATOM 840 N N . THR A 1 102 ? -2.603 9.727 12.754 1.00 97.69 102 THR A N 1
ATOM 841 C CA . THR A 1 102 ? -2.701 9.663 14.225 1.00 97.69 102 THR A CA 1
ATOM 842 C C . THR A 1 102 ? -3.087 8.267 14.721 1.00 97.69 102 THR A C 1
ATOM 844 O O . THR A 1 102 ? -2.770 7.900 15.849 1.00 97.69 102 THR A O 1
ATOM 847 N N . ILE A 1 103 ? -3.655 7.445 13.831 1.00 97.75 103 ILE A N 1
ATOM 848 C CA . ILE A 1 103 ? -3.948 6.024 14.039 1.00 97.75 103 ILE A CA 1
ATOM 849 C C . ILE A 1 103 ? -2.684 5.224 14.404 1.00 97.75 103 ILE A C 1
ATOM 851 O O . ILE A 1 103 ? -2.766 4.220 15.106 1.00 97.75 103 ILE A O 1
ATOM 855 N N . ILE A 1 104 ? -1.497 5.629 13.944 1.00 98.44 104 ILE A N 1
ATOM 856 C CA . ILE A 1 104 ? -0.253 4.885 14.180 1.00 98.44 104 ILE A CA 1
ATOM 857 C C . ILE A 1 104 ? 0.385 5.358 15.496 1.00 98.44 104 ILE A C 1
ATOM 859 O O . ILE A 1 104 ? 1.108 6.351 15.525 1.00 98.44 104 ILE A O 1
ATOM 863 N N . LYS A 1 105 ? 0.168 4.608 16.584 1.00 97.69 105 LYS A N 1
ATOM 864 C CA . LYS A 1 105 ? 0.728 4.894 17.922 1.00 97.69 105 LYS A CA 1
ATOM 865 C C . LYS A 1 105 ? 2.199 4.506 18.057 1.00 97.69 105 LYS A C 1
ATOM 867 O O . LYS A 1 105 ? 2.948 5.164 18.774 1.00 97.69 105 LYS A O 1
ATOM 872 N N . SER A 1 106 ? 2.623 3.412 17.426 1.00 98.06 106 SER A N 1
ATOM 873 C CA . SER A 1 106 ? 4.018 2.957 17.491 1.00 98.06 106 SER A CA 1
ATOM 874 C C . SER A 1 106 ? 4.411 2.068 16.315 1.00 98.06 106 SER A C 1
ATOM 876 O O . SER A 1 106 ? 3.565 1.519 15.611 1.00 98.06 106 SER A O 1
ATOM 878 N N . GLY A 1 107 ? 5.723 1.928 16.107 1.00 96.62 107 GLY A N 1
ATOM 879 C CA . GLY A 1 107 ? 6.300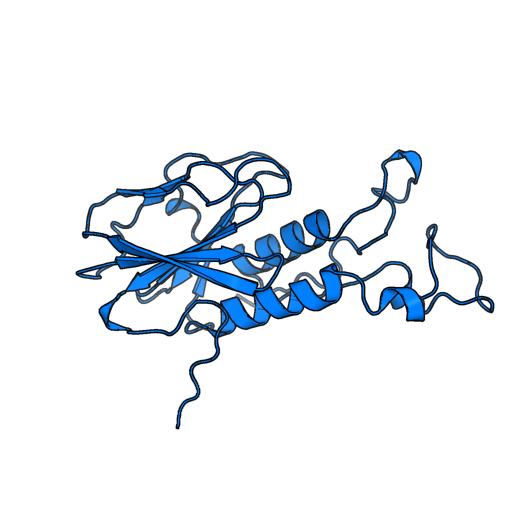 1.142 15.013 1.00 96.62 107 GLY A CA 1
ATOM 880 C C . GLY A 1 107 ? 6.547 1.934 13.729 1.00 96.62 107 GLY A C 1
ATOM 881 O O . GLY A 1 107 ? 7.049 1.349 12.774 1.00 96.62 107 GLY A O 1
ATOM 882 N N . GLN A 1 108 ? 6.223 3.237 13.701 1.00 98.00 108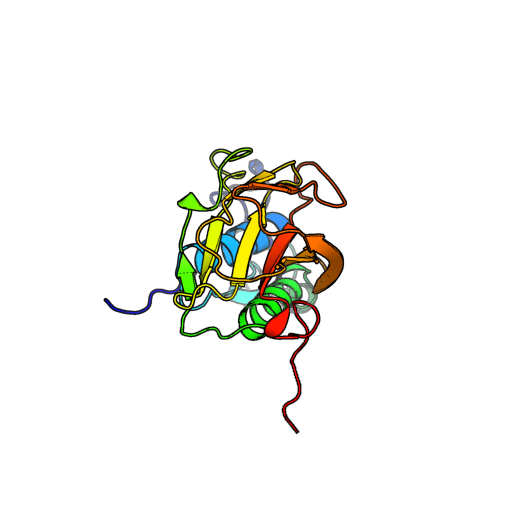 GLN A N 1
ATOM 883 C CA . GLN A 1 108 ? 6.437 4.122 12.548 1.00 98.00 108 GLN A CA 1
ATOM 884 C C . GLN A 1 108 ? 7.879 4.043 12.026 1.00 98.00 108 GLN A C 1
ATOM 886 O O . GLN A 1 108 ? 8.835 4.095 12.798 1.00 98.00 108 GLN A O 1
ATOM 891 N N . GLY A 1 109 ? 8.013 3.903 10.708 1.00 96.19 109 GLY A N 1
ATOM 892 C CA . GLY A 1 109 ? 9.290 3.918 10.008 1.00 96.19 109 GLY A CA 1
ATOM 893 C C . GLY A 1 109 ? 9.642 5.305 9.474 1.00 96.19 109 GLY A C 1
ATOM 894 O O . GLY A 1 109 ? 8.851 6.2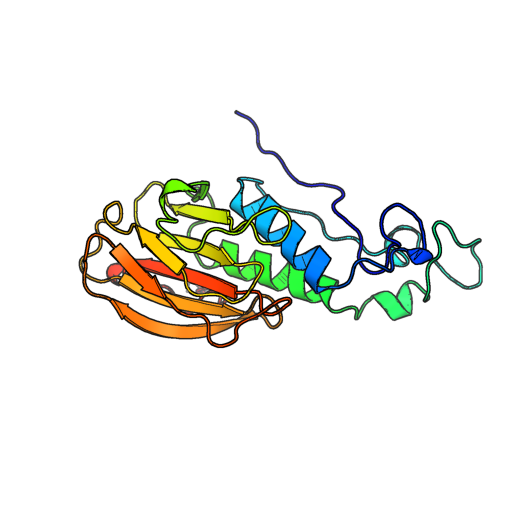46 9.525 1.00 96.19 109 GLY A O 1
ATOM 895 N N . VAL A 1 110 ? 10.845 5.431 8.919 1.00 96.25 110 VAL A N 1
ATOM 896 C CA . VAL A 1 110 ? 11.323 6.661 8.271 1.00 96.25 110 VAL A CA 1
ATOM 897 C C . VAL A 1 110 ? 11.563 6.423 6.783 1.00 96.25 110 VAL A C 1
ATOM 899 O O . VAL A 1 110 ? 11.837 5.303 6.356 1.00 96.25 110 VAL A O 1
ATOM 902 N N . LYS A 1 111 ? 11.497 7.488 5.976 1.00 96.12 111 LYS A N 1
ATOM 903 C CA . LYS A 1 111 ? 11.799 7.449 4.532 1.00 96.12 111 LYS A CA 1
ATOM 904 C C . LYS A 1 111 ? 11.006 6.351 3.798 1.00 96.12 111 LYS A C 1
ATOM 906 O O . LYS A 1 111 ? 9.785 6.457 3.680 1.00 96.12 111 LYS A O 1
ATOM 911 N N . GLY A 1 112 ? 11.681 5.318 3.289 1.00 94.62 112 GLY A N 1
ATOM 912 C CA . GLY A 1 112 ? 11.065 4.196 2.577 1.00 94.62 112 GLY A CA 1
ATOM 913 C C . GLY A 1 112 ? 10.190 3.308 3.463 1.00 94.62 112 GLY A C 1
ATOM 914 O O . GLY A 1 112 ? 9.273 2.676 2.955 1.00 94.62 112 GLY A O 1
ATOM 915 N N . GLU A 1 113 ? 10.411 3.314 4.777 1.00 97.75 113 GLU A N 1
ATOM 916 C CA . GLU A 1 113 ? 9.650 2.513 5.745 1.00 97.75 113 GLU A CA 1
ATOM 917 C C . GLU A 1 113 ? 8.419 3.245 6.297 1.00 97.75 113 GLU A C 1
ATOM 919 O O . GLU A 1 113 ? 7.704 2.701 7.137 1.00 97.75 113 GLU A O 1
ATOM 924 N N . TYR A 1 114 ? 8.196 4.496 5.883 1.00 98.31 114 TYR A N 1
ATOM 925 C CA . TYR A 1 114 ? 7.127 5.328 6.422 1.00 98.31 114 TYR A CA 1
ATOM 926 C C . TYR A 1 114 ? 5.752 4.750 6.070 1.00 98.31 114 TYR A C 1
ATOM 928 O O . TYR A 1 114 ? 5.374 4.665 4.899 1.00 98.31 114 TYR A O 1
ATOM 936 N N . MET A 1 115 ? 5.011 4.370 7.104 1.00 98.75 115 MET A N 1
ATOM 937 C CA . MET A 1 115 ? 3.672 3.806 7.025 1.00 98.75 115 MET A CA 1
ATOM 938 C C . MET A 1 115 ? 2.642 4.907 6.830 1.00 98.75 115 MET A C 1
ATOM 940 O O . MET A 1 115 ? 2.721 5.960 7.467 1.00 98.75 115 MET A O 1
ATOM 944 N N . THR A 1 116 ? 1.647 4.639 5.995 1.00 98.75 116 THR A N 1
ATOM 945 C CA . THR A 1 116 ? 0.539 5.555 5.703 1.00 98.75 116 THR A CA 1
ATOM 946 C C . THR A 1 116 ? -0.774 4.914 6.110 1.00 98.75 116 THR A C 1
ATOM 948 O O . THR A 1 116 ? -0.997 3.737 5.835 1.00 98.75 116 THR A O 1
ATOM 951 N N . ALA A 1 117 ? -1.639 5.685 6.745 1.00 98.75 117 ALA A N 1
ATOM 952 C CA . ALA A 1 117 ? -2.892 5.253 7.318 1.00 98.75 117 ALA A CA 1
ATOM 953 C C . ALA A 1 117 ? -4.035 6.143 6.848 1.00 98.75 117 ALA A C 1
ATOM 955 O O . ALA A 1 117 ? -3.894 7.337 6.569 1.00 98.75 117 ALA A O 1
ATOM 956 N N . LEU A 1 118 ? -5.191 5.512 6.770 1.00 98.50 118 LEU A N 1
ATOM 957 C CA . LEU A 1 118 ? -6.446 6.122 6.406 1.00 98.50 118 LEU A CA 1
ATOM 958 C C . LEU A 1 118 ? -7.566 5.559 7.260 1.00 98.50 118 LEU A C 1
ATOM 960 O O . LEU A 1 118 ? -7.472 4.437 7.762 1.00 98.50 118 LEU A O 1
ATOM 964 N N . ARG A 1 119 ? -8.661 6.305 7.336 1.00 97.81 119 ARG A N 1
ATOM 965 C CA . ARG A 1 119 ? -9.912 5.830 7.917 1.00 97.81 119 ARG A CA 1
ATOM 966 C C . ARG A 1 119 ? -11.128 6.404 7.228 1.00 97.81 119 ARG A C 1
ATOM 968 O O . ARG A 1 119 ? -11.038 7.338 6.435 1.00 97.81 119 ARG A O 1
ATOM 975 N N . ASP A 1 120 ? -12.266 5.827 7.547 1.00 97.38 120 ASP A N 1
ATOM 976 C CA . ASP A 1 120 ? -13.571 6.371 7.231 1.00 97.38 120 ASP A CA 1
ATOM 977 C C . ASP A 1 120 ? -13.926 7.564 8.130 1.00 97.38 120 ASP A C 1
ATOM 979 O O . ASP A 1 120 ? -13.712 7.522 9.343 1.00 97.38 120 ASP A O 1
ATOM 983 N N . LYS A 1 121 ? -14.537 8.607 7.555 1.00 96.19 121 LYS A N 1
ATOM 984 C CA . LYS A 1 121 ? -15.114 9.727 8.323 1.00 96.19 121 LYS A CA 1
ATOM 985 C C . LYS A 1 121 ? -16.266 9.303 9.235 1.00 96.19 121 LYS A C 1
ATOM 987 O O . LYS A 1 121 ? -16.532 9.991 10.213 1.00 96.19 121 LYS A O 1
ATOM 992 N N . GLY A 1 122 ? -16.968 8.224 8.893 1.00 95.62 122 GLY A N 1
ATOM 993 C CA . GLY A 1 122 ? -18.042 7.641 9.698 1.00 95.62 122 GLY A CA 1
ATOM 994 C C . GLY A 1 122 ? -17.553 6.677 10.780 1.00 95.62 122 GLY A C 1
ATOM 995 O O . GLY A 1 122 ? -18.368 5.945 11.333 1.00 95.62 122 GLY A O 1
ATOM 996 N N . ASP A 1 12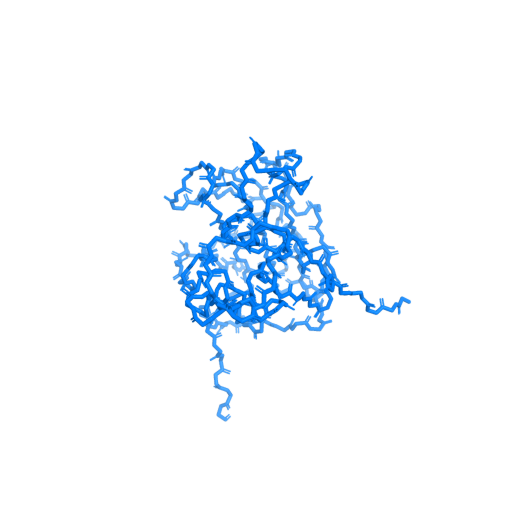3 ? -16.246 6.657 11.063 1.00 95.69 123 ASP A N 1
ATOM 997 C CA . ASP A 1 123 ? -15.608 5.820 12.082 1.00 95.69 123 ASP A CA 1
ATOM 998 C C . ASP A 1 123 ? -15.798 4.300 11.863 1.00 95.69 123 ASP A C 1
ATOM 1000 O O . ASP A 1 123 ? -15.698 3.518 12.807 1.00 95.69 123 ASP A O 1
ATOM 1004 N N . SER A 1 124 ? -16.087 3.864 10.628 1.00 96.50 124 SER A N 1
ATOM 1005 C CA . SER A 1 124 ? -16.478 2.473 10.342 1.00 96.50 124 SER A CA 1
ATOM 1006 C C . SER A 1 124 ? -15.341 1.545 9.906 1.00 96.50 124 SER A C 1
ATOM 1008 O O . SER A 1 124 ? -15.464 0.331 10.056 1.00 96.50 124 SER A O 1
ATOM 1010 N N . TYR A 1 125 ? -14.240 2.077 9.372 1.00 97.94 125 TYR A N 1
ATOM 1011 C CA . TYR A 1 125 ? -13.060 1.279 9.035 1.00 97.94 125 TYR A CA 1
ATOM 1012 C C . TYR A 1 125 ? -11.777 2.107 9.015 1.00 97.94 125 TYR A C 1
ATOM 1014 O O . TYR A 1 125 ? -11.807 3.330 8.861 1.00 97.94 125 TYR A O 1
ATOM 1022 N N . ALA A 1 126 ? -10.642 1.422 9.105 1.00 98.50 126 ALA A N 1
ATOM 1023 C CA . ALA A 1 126 ? -9.322 1.960 8.815 1.00 98.50 126 ALA A CA 1
ATOM 1024 C C . ALA A 1 126 ? -8.473 0.972 8.028 1.00 98.50 126 ALA A C 1
ATOM 1026 O O . ALA A 1 126 ? -8.676 -0.241 8.069 1.00 98.50 126 ALA A O 1
ATOM 1027 N N . MET A 1 127 ? -7.492 1.515 7.318 1.00 98.88 127 MET A N 1
ATOM 1028 C CA . MET A 1 127 ? -6.461 0.736 6.653 1.00 98.88 127 MET A CA 1
ATOM 1029 C C . MET A 1 127 ? -5.108 1.380 6.923 1.00 98.88 127 MET A C 1
ATOM 1031 O O . MET A 1 127 ? -4.966 2.600 6.838 1.00 98.88 127 MET A O 1
ATOM 1035 N N . ILE A 1 128 ? -4.097 0.568 7.210 1.00 98.88 128 ILE A N 1
ATOM 1036 C CA . ILE A 1 128 ? -2.721 1.029 7.386 1.00 98.88 128 ILE A CA 1
ATOM 1037 C C . ILE A 1 128 ? -1.822 0.238 6.449 1.00 98.88 128 ILE A C 1
ATOM 1039 O O . ILE A 1 128 ? -1.766 -0.983 6.543 1.00 98.88 128 ILE A O 1
ATOM 1043 N N . TYR A 1 129 ? -1.124 0.931 5.552 1.00 98.94 129 TYR A N 1
ATOM 1044 C CA . TYR A 1 129 ? -0.112 0.342 4.685 1.00 98.94 129 TYR A CA 1
ATOM 1045 C C . TYR A 1 129 ? 1.247 0.345 5.386 1.00 98.94 129 TYR A C 1
ATOM 1047 O O . TYR A 1 129 ? 1.756 1.396 5.789 1.00 98.94 129 TYR A O 1
ATOM 1055 N N . LEU A 1 130 ? 1.825 -0.846 5.507 1.00 98.81 130 LEU A N 1
ATOM 1056 C CA . LEU A 1 130 ? 3.145 -1.119 6.047 1.00 98.81 130 LEU A CA 1
ATOM 1057 C C . LEU A 1 130 ? 4.080 -1.436 4.872 1.00 98.81 130 LEU A C 1
ATOM 1059 O O . LEU A 1 130 ? 3.971 -2.532 4.327 1.00 98.81 130 LEU A O 1
ATOM 1063 N N . PRO A 1 131 ? 5.017 -0.547 4.487 1.00 98.50 131 PRO A N 1
ATOM 1064 C CA . PRO A 1 131 ? 5.992 -0.857 3.437 1.00 98.50 131 PRO A CA 1
ATOM 1065 C C . PRO A 1 131 ? 6.967 -1.968 3.842 1.00 98.50 131 PRO A C 1
ATOM 1067 O O . PRO A 1 131 ? 7.486 -2.693 3.006 1.00 98.50 131 PRO A O 1
ATOM 1070 N N . VAL A 1 132 ? 7.231 -2.093 5.142 1.00 98.31 132 VAL A N 1
ATOM 1071 C CA . VAL A 1 132 ? 8.125 -3.095 5.721 1.00 98.31 132 VAL A CA 1
ATOM 1072 C C . VAL A 1 132 ? 7.335 -3.867 6.758 1.00 98.31 132 VAL A C 1
ATOM 1074 O O . VAL A 1 132 ? 6.708 -3.268 7.636 1.00 98.31 132 VAL A O 1
ATOM 1077 N N . GLY A 1 133 ? 7.383 -5.194 6.680 1.00 97.88 133 GLY A N 1
ATOM 1078 C CA . GLY A 1 133 ? 6.687 -6.055 7.619 1.00 97.88 133 GLY A CA 1
ATOM 1079 C C . GLY A 1 133 ? 7.281 -5.876 9.012 1.00 97.88 133 GLY A C 1
ATOM 1080 O O . GLY A 1 133 ? 8.415 -6.277 9.279 1.00 97.88 133 GLY A O 1
ATOM 1081 N N . ARG A 1 134 ? 6.539 -5.237 9.912 1.00 97.00 134 ARG A N 1
ATOM 1082 C CA . ARG A 1 134 ? 6.975 -5.000 11.287 1.00 97.00 134 ARG A CA 1
ATOM 1083 C C . ARG A 1 134 ? 5.789 -4.870 12.222 1.00 97.00 134 ARG A C 1
ATOM 1085 O O . ARG A 1 134 ? 4.670 -4.602 11.797 1.00 97.00 134 ARG A O 1
ATOM 1092 N N . ARG A 1 135 ? 6.050 -5.042 13.516 1.00 98.31 135 ARG A N 1
ATOM 1093 C CA . ARG A 1 135 ? 5.042 -4.820 14.552 1.00 98.31 135 ARG A CA 1
ATOM 1094 C C . ARG A 1 135 ? 4.569 -3.364 14.532 1.00 98.31 135 ARG A C 1
ATOM 1096 O O . ARG A 1 135 ? 5.397 -2.457 14.500 1.00 98.31 135 ARG A O 1
ATOM 1103 N N . ILE A 1 136 ? 3.260 -3.169 14.641 1.00 98.31 136 ILE A N 1
ATOM 1104 C CA . ILE A 1 136 ? 2.611 -1.859 14.710 1.00 98.31 136 ILE A CA 1
ATOM 1105 C C . ILE A 1 136 ? 1.711 -1.770 15.946 1.00 98.31 136 ILE A C 1
ATOM 1107 O O . ILE A 1 136 ? 1.059 -2.747 16.323 1.00 98.31 136 ILE A O 1
ATOM 1111 N N . GLY A 1 137 ? 1.695 -0.601 16.586 1.00 98.44 137 GLY A N 1
ATOM 1112 C CA . GLY A 1 137 ? 0.696 -0.223 17.582 1.00 98.44 137 GLY A CA 1
ATOM 1113 C C . GLY A 1 137 ? -0.293 0.768 16.980 1.00 98.44 137 GLY A C 1
ATOM 1114 O O . GLY A 1 137 ? 0.124 1.744 16.357 1.00 98.44 137 GLY A O 1
ATOM 1115 N N . VAL A 1 138 ? -1.583 0.519 17.174 1.00 98.19 138 VAL A N 1
ATOM 1116 C CA . VAL A 1 138 ? -2.675 1.234 16.510 1.00 98.19 138 VAL A CA 1
ATOM 1117 C C . VAL A 1 138 ? -3.610 1.846 17.545 1.00 98.19 138 VAL A C 1
ATOM 1119 O O . VAL A 1 138 ? -3.995 1.167 18.494 1.00 98.19 138 VAL A O 1
ATOM 1122 N N . ASP A 1 139 ? -3.964 3.117 17.368 1.00 97.12 139 ASP A N 1
ATOM 1123 C CA . ASP A 1 139 ? -5.081 3.759 18.056 1.00 97.12 139 ASP A CA 1
ATOM 1124 C C . ASP A 1 139 ? -6.394 3.367 17.390 1.00 97.12 139 ASP A C 1
ATOM 1126 O O . ASP A 1 139 ? -6.570 3.583 16.187 1.00 97.12 139 ASP A O 1
ATOM 1130 N N . VAL A 1 140 ? -7.316 2.816 18.172 1.00 95.31 140 VAL A N 1
ATOM 1131 C CA . VAL A 1 140 ? -8.670 2.497 17.704 1.00 95.31 140 VAL A CA 1
ATOM 1132 C C . VAL A 1 140 ? -9.748 3.163 18.562 1.00 95.31 140 VAL A C 1
ATOM 1134 O O . VAL A 1 140 ? -10.924 2.898 18.358 1.00 95.31 140 VAL A O 1
ATOM 1137 N N . SER A 1 141 ? -9.376 4.083 19.462 1.00 94.25 141 SER A N 1
ATOM 1138 C CA . SER A 1 141 ? -10.317 4.822 20.328 1.00 94.25 141 SER A CA 1
ATOM 1139 C C . SER A 1 141 ? -11.319 5.696 19.560 1.00 94.25 141 SER A C 1
ATOM 1141 O O . SER A 1 141 ? -12.407 5.994 20.047 1.00 94.25 141 SER A O 1
ATOM 1143 N N . TRP A 1 142 ? -10.975 6.095 18.333 1.00 93.94 142 TRP A N 1
ATOM 1144 C CA . TRP A 1 142 ? -11.862 6.833 17.430 1.00 93.94 142 TRP A CA 1
ATOM 1145 C C . TRP A 1 142 ? -12.964 5.950 16.827 1.00 93.94 142 TRP A C 1
ATOM 1147 O O . TRP A 1 142 ? -13.959 6.467 16.322 1.00 93.94 142 TRP A O 1
ATOM 1157 N N . MET A 1 143 ? -12.788 4.629 16.851 1.00 94.12 143 MET A N 1
ATOM 1158 C CA . MET A 1 143 ? -13.676 3.672 16.211 1.00 94.12 143 MET A CA 1
ATOM 1159 C C . MET A 1 143 ? -14.797 3.281 17.177 1.00 94.12 143 MET A C 1
ATOM 1161 O O . MET A 1 143 ? -14.557 2.705 18.232 1.00 94.12 143 MET A O 1
ATOM 1165 N N . LYS A 1 144 ? -16.048 3.570 16.815 1.00 88.06 144 LYS A N 1
ATOM 1166 C CA . LYS A 1 144 ? -17.221 3.379 17.696 1.00 88.06 144 LYS A CA 1
ATOM 1167 C C . LYS A 1 144 ? -17.834 1.976 17.610 1.00 88.06 144 LYS A C 1
ATOM 1169 O O . LYS A 1 144 ? -19.015 1.795 17.897 1.00 88.06 144 LYS A O 1
ATOM 1174 N N . ALA A 1 145 ? -17.054 0.997 17.165 1.00 91.69 145 ALA A N 1
ATOM 1175 C CA . ALA A 1 145 ? -17.517 -0.370 16.977 1.00 91.69 145 ALA A CA 1
ATOM 1176 C C . ALA A 1 145 ? -17.449 -1.155 18.292 1.00 91.69 145 ALA A C 1
ATOM 1178 O O . ALA A 1 145 ? -16.446 -1.103 18.996 1.00 91.69 145 ALA A O 1
ATOM 1179 N N . GLU A 1 146 ? -18.468 -1.967 18.587 1.00 91.12 146 GLU A N 1
ATOM 1180 C CA . GLU A 1 146 ? -18.428 -2.882 19.741 1.00 91.12 146 GLU A CA 1
ATOM 1181 C C . GLU A 1 146 ? -17.296 -3.918 19.596 1.00 91.12 146 GLU A C 1
ATOM 1183 O O . GLU A 1 146 ? -16.627 -4.292 20.563 1.00 91.12 146 GLU A O 1
ATOM 1188 N N . LYS A 1 147 ? -17.081 -4.388 18.361 1.00 94.94 147 LYS A N 1
ATOM 1189 C CA . LYS A 1 147 ? -16.035 -5.347 17.997 1.00 94.94 147 LYS A CA 1
ATOM 1190 C C . LYS A 1 147 ? -15.408 -4.950 16.671 1.00 94.94 147 LYS A C 1
ATOM 1192 O O . LYS A 1 147 ? -16.113 -4.613 15.716 1.00 94.94 147 LYS A O 1
ATOM 1197 N N . ILE A 1 148 ? -14.090 -5.082 16.606 1.00 97.06 148 ILE A N 1
ATOM 1198 C CA . ILE A 1 148 ? -13.288 -4.737 15.433 1.00 97.06 148 ILE A CA 1
ATOM 1199 C C . ILE A 1 148 ? -12.893 -6.031 14.724 1.00 97.06 148 ILE A C 1
ATOM 1201 O O . ILE A 1 148 ? -12.206 -6.869 15.306 1.00 97.06 148 ILE A O 1
ATOM 1205 N N . ALA A 1 149 ? -13.314 -6.219 13.476 1.00 97.81 149 ALA A N 1
ATOM 1206 C CA . ALA A 1 149 ? -12.801 -7.299 12.641 1.00 97.81 149 ALA A CA 1
ATOM 1207 C C . ALA A 1 149 ? -11.477 -6.859 12.009 1.00 97.81 149 ALA A C 1
ATOM 1209 O O . ALA A 1 149 ? -11.421 -5.834 11.335 1.00 97.81 149 ALA A O 1
ATOM 1210 N N . ALA A 1 150 ? -10.412 -7.626 12.238 1.00 98.44 150 ALA A N 1
ATOM 1211 C CA . ALA A 1 150 ? -9.080 -7.293 11.751 1.00 98.44 150 ALA A CA 1
ATOM 1212 C C . ALA A 1 150 ? -8.586 -8.298 10.700 1.00 98.44 150 ALA A C 1
ATOM 1214 O O . ALA A 1 150 ? -8.812 -9.511 10.818 1.00 98.44 150 ALA A O 1
ATOM 1215 N N . TRP A 1 151 ? -7.879 -7.783 9.693 1.00 98.88 151 TRP A N 1
ATOM 1216 C CA . TRP A 1 151 ? -7.343 -8.545 8.567 1.00 98.88 151 TRP A CA 1
ATOM 1217 C C . TRP A 1 151 ? -5.949 -8.070 8.177 1.00 98.88 151 TRP A C 1
ATOM 1219 O O . TRP A 1 151 ? -5.629 -6.886 8.274 1.00 98.88 151 TRP A O 1
ATOM 1229 N N . TRP A 1 152 ? -5.165 -8.990 7.631 1.00 98.88 152 TRP A N 1
ATOM 1230 C CA . TRP A 1 152 ? -3.988 -8.680 6.838 1.00 98.88 152 TRP A CA 1
ATOM 1231 C C . TRP A 1 152 ? -4.306 -8.858 5.363 1.00 98.88 152 TRP A C 1
ATOM 1233 O O . TRP A 1 152 ? -4.673 -9.949 4.949 1.00 98.88 152 TRP A O 1
ATOM 1243 N N . PHE A 1 153 ? -4.141 -7.812 4.565 1.00 98.94 153 PHE A N 1
ATOM 1244 C CA . PHE A 1 153 ? -4.222 -7.886 3.112 1.00 98.94 153 PHE A CA 1
ATOM 1245 C C . PHE A 1 153 ? -2.817 -7.851 2.511 1.00 98.94 153 PHE A C 1
ATOM 1247 O O . PHE A 1 153 ? -1.995 -7.003 2.873 1.00 98.94 153 PHE A O 1
ATOM 1254 N N . ASN A 1 154 ? -2.539 -8.788 1.611 1.00 98.81 154 ASN A N 1
ATOM 1255 C CA . ASN A 1 154 ? -1.253 -8.954 0.961 1.00 98.81 154 ASN A CA 1
ATOM 1256 C C . ASN A 1 154 ? -1.236 -8.196 -0.381 1.00 98.81 154 ASN A C 1
ATOM 1258 O O . ASN A 1 154 ? -1.823 -8.660 -1.359 1.00 98.81 154 ASN A O 1
ATOM 1262 N N . PRO A 1 155 ? -0.533 -7.057 -0.486 1.00 98.62 155 PRO A N 1
ATOM 1263 C CA . PRO A 1 155 ? -0.515 -6.245 -1.703 1.00 98.62 155 PRO A CA 1
ATOM 1264 C C . PRO A 1 155 ? 0.217 -6.914 -2.881 1.00 98.62 155 PRO A C 1
ATOM 1266 O O . PRO A 1 155 ? 0.080 -6.452 -4.012 1.00 98.62 155 PRO A O 1
ATOM 1269 N N . ARG A 1 156 ? 0.979 -7.992 -2.641 1.00 98.44 156 ARG A N 1
ATOM 1270 C CA . ARG A 1 156 ? 1.733 -8.727 -3.674 1.00 98.44 156 ARG A CA 1
ATOM 1271 C C . ARG A 1 156 ? 0.859 -9.653 -4.511 1.00 98.44 156 ARG A C 1
ATOM 1273 O O . ARG A 1 156 ? 1.151 -9.847 -5.687 1.00 98.44 156 ARG A O 1
ATOM 1280 N N . ASN A 1 157 ? -0.171 -10.244 -3.906 1.00 98.00 157 ASN A N 1
ATOM 1281 C CA . ASN A 1 157 ? -1.021 -11.261 -4.540 1.00 98.00 157 ASN A CA 1
ATOM 1282 C C . ASN A 1 157 ? -2.532 -11.009 -4.362 1.00 98.00 157 ASN A C 1
ATOM 1284 O O . ASN A 1 157 ? -3.344 -11.679 -4.992 1.00 98.00 157 ASN A O 1
ATOM 1288 N N . GLY A 1 158 ? -2.919 -10.022 -3.552 1.00 98.06 158 GLY A N 1
ATOM 1289 C CA . GLY A 1 158 ? -4.308 -9.644 -3.325 1.00 98.06 158 GLY A CA 1
ATOM 1290 C C . GLY A 1 158 ? -5.069 -10.548 -2.354 1.00 98.06 158 GLY A C 1
ATOM 1291 O O . GLY A 1 158 ? -6.288 -10.429 -2.288 1.00 98.06 158 GLY A O 1
ATOM 1292 N N . GLU A 1 159 ? -4.392 -11.437 -1.625 1.00 98.31 159 GLU A N 1
ATOM 1293 C CA . GLU A 1 159 ? -5.019 -12.316 -0.635 1.00 98.31 159 GLU A CA 1
ATOM 1294 C C . GLU A 1 159 ? -5.260 -11.601 0.699 1.00 98.31 159 GLU A C 1
ATOM 1296 O O . GLU A 1 159 ? -4.465 -10.761 1.129 1.00 98.31 159 GLU A O 1
ATOM 1301 N N . ALA A 1 160 ? -6.328 -11.988 1.399 1.00 98.62 160 ALA A N 1
ATOM 1302 C CA . ALA A 1 160 ? -6.641 -11.504 2.737 1.00 98.62 160 ALA A CA 1
ATOM 1303 C C . ALA A 1 160 ? -6.623 -12.635 3.772 1.00 98.62 160 ALA A C 1
ATOM 1305 O O . ALA A 1 160 ? -7.207 -13.699 3.582 1.00 98.62 160 ALA A O 1
ATOM 1306 N N . LEU A 1 161 ? -5.992 -12.371 4.913 1.00 98.62 161 LEU A N 1
ATOM 1307 C CA . LEU A 1 161 ? -5.860 -13.281 6.041 1.00 98.62 161 LEU A CA 1
ATOM 1308 C C . LEU A 1 161 ? -6.593 -12.697 7.245 1.00 98.62 161 LEU A C 1
ATOM 1310 O O . LEU A 1 161 ? -6.289 -11.596 7.709 1.00 98.62 161 LEU A O 1
ATOM 1314 N N . LYS A 1 162 ? -7.574 -13.437 7.762 1.00 98.25 162 LYS A N 1
ATOM 1315 C CA . LYS A 1 162 ? -8.355 -13.000 8.920 1.00 98.25 162 LYS A CA 1
ATOM 1316 C C . LYS A 1 162 ? -7.520 -13.113 10.192 1.00 98.25 162 LYS A C 1
ATOM 1318 O O . LYS A 1 162 ? -7.017 -14.186 10.503 1.00 98.25 162 LYS A O 1
ATOM 1323 N N . ILE A 1 163 ? -7.426 -12.022 10.949 1.00 98.12 163 ILE A N 1
ATOM 1324 C CA . ILE A 1 163 ? -6.803 -12.011 12.282 1.00 98.12 163 ILE A CA 1
ATOM 1325 C C . ILE A 1 163 ? -7.839 -12.431 13.333 1.00 98.12 163 ILE A C 1
ATOM 1327 O O . ILE A 1 163 ? -7.525 -13.153 14.274 1.00 98.12 163 ILE A O 1
ATOM 1331 N N . GLY A 1 164 ? -9.092 -12.001 13.155 1.00 95.31 164 GLY A N 1
ATOM 1332 C CA . GLY A 1 164 ? -10.205 -12.296 14.056 1.00 95.31 164 GLY A CA 1
ATOM 1333 C C . GLY A 1 164 ? -10.843 -11.032 14.626 1.00 95.31 164 GLY A C 1
ATOM 1334 O O . GLY A 1 164 ? -10.562 -9.921 14.175 1.00 95.31 164 GLY A O 1
ATOM 1335 N N . LEU A 1 165 ? -11.728 -11.214 15.607 1.00 96.31 165 LEU A N 1
ATOM 1336 C CA . LEU A 1 165 ? -12.382 -10.110 16.305 1.00 96.31 165 LEU A CA 1
ATOM 1337 C C . LEU A 1 165 ? -11.503 -9.617 17.453 1.00 96.31 165 LEU A C 1
ATOM 1339 O O . LEU A 1 165 ? -11.049 -10.410 18.275 1.00 96.31 165 LEU A O 1
ATOM 1343 N N . GLN A 1 166 ? -11.313 -8.308 17.517 1.00 93.31 166 GLN A N 1
ATOM 1344 C CA . GLN A 1 166 ? -10.643 -7.617 18.607 1.00 93.31 166 GLN A CA 1
ATOM 1345 C C . GLN A 1 166 ? -11.696 -6.970 19.505 1.00 93.31 166 GLN A C 1
ATOM 1347 O O . GLN A 1 166 ? -12.736 -6.498 19.028 1.00 93.31 166 GLN A O 1
ATOM 1352 N N . ARG A 1 167 ? -11.432 -6.969 20.813 1.00 84.12 167 ARG A N 1
ATOM 1353 C CA . ARG A 1 167 ? -12.239 -6.209 21.769 1.00 84.12 167 ARG A CA 1
ATOM 1354 C C . ARG A 1 167 ? -11.963 -4.721 21.587 1.00 84.12 167 ARG A C 1
ATOM 1356 O O . ARG A 1 167 ? -10.864 -4.343 21.185 1.00 84.12 167 ARG A O 1
ATOM 1363 N N . SER A 1 168 ? -12.963 -3.901 21.887 1.00 67.94 168 SER A N 1
ATOM 1364 C CA . SER A 1 168 ? -12.809 -2.451 21.891 1.00 67.94 168 SER A CA 1
ATOM 1365 C C . SER A 1 168 ? -11.921 -2.032 23.069 1.00 67.94 168 SER A C 1
ATOM 1367 O O . SER A 1 168 ? -12.383 -1.931 24.203 1.00 67.94 168 SER A O 1
ATOM 1369 N N . GLU A 1 169 ? -10.636 -1.838 22.794 1.00 81.69 169 GLU A N 1
ATOM 1370 C CA . GLU A 1 169 ? -9.648 -1.200 23.669 1.00 81.69 169 GLU A CA 1
ATOM 1371 C C . GLU A 1 169 ? -9.142 0.073 22.977 1.00 81.69 169 GLU A C 1
ATOM 1373 O O . GLU A 1 169 ? -9.204 0.163 21.757 1.00 81.69 169 GLU A O 1
ATOM 1378 N N . ASP A 1 170 ? -8.569 1.037 23.701 1.00 84.81 170 ASP A N 1
ATOM 1379 C CA . ASP A 1 170 ? -8.060 2.274 23.075 1.00 84.81 170 ASP A CA 1
ATOM 1380 C C . ASP A 1 170 ? -6.864 2.037 22.140 1.00 84.81 170 ASP A C 1
ATOM 1382 O O . ASP A 1 170 ? -6.489 2.896 21.334 1.00 84.81 170 ASP A O 1
ATOM 1386 N N . SER A 1 171 ? -6.187 0.897 22.270 1.00 92.19 171 SER A N 1
ATOM 1387 C CA . SER A 1 171 ? -5.053 0.570 21.419 1.00 92.19 171 SER A CA 1
ATOM 1388 C C . SER A 1 171 ? -4.883 -0.918 21.216 1.00 92.19 171 SER A C 1
ATOM 1390 O O . SER A 1 171 ? -5.014 -1.694 22.155 1.00 92.19 171 SER A O 1
ATOM 1392 N N . LEU A 1 172 ? -4.480 -1.292 20.008 1.00 96.38 172 LEU A N 1
ATOM 1393 C CA . LEU A 1 172 ? -4.216 -2.672 19.625 1.00 96.38 172 LEU A CA 1
ATOM 1394 C C . LEU A 1 172 ? -2.802 -2.804 19.060 1.00 96.38 172 LEU A C 1
ATOM 1396 O O . LEU A 1 172 ? -2.190 -1.832 18.610 1.00 96.38 172 LEU A O 1
ATOM 1400 N N . ARG A 1 173 ? -2.258 -4.022 19.088 1.00 97.44 173 ARG A N 1
ATOM 1401 C CA . ARG A 1 173 ? -0.939 -4.332 18.527 1.00 97.44 173 ARG A CA 1
ATOM 1402 C C . ARG A 1 173 ? -1.061 -5.466 17.533 1.00 97.44 173 ARG A C 1
ATOM 1404 O O . ARG A 1 173 ? -1.662 -6.490 17.837 1.00 97.44 173 ARG A O 1
ATOM 1411 N N . PHE A 1 174 ? -0.415 -5.304 16.388 1.00 98.38 174 PHE A N 1
ATOM 1412 C CA . PHE A 1 174 ? -0.446 -6.293 15.322 1.00 98.38 174 PHE A CA 1
ATOM 1413 C C . PHE A 1 174 ? 0.965 -6.613 14.839 1.00 98.38 174 PHE A C 1
ATOM 1415 O O . PHE A 1 174 ? 1.854 -5.757 14.840 1.00 98.38 174 PHE A O 1
ATOM 1422 N N . VAL A 1 175 ? 1.169 -7.864 14.431 1.00 98.44 175 VAL A N 1
ATOM 1423 C CA . VAL A 1 175 ? 2.386 -8.336 13.765 1.00 98.44 175 VAL A CA 1
ATOM 1424 C C . VAL A 1 175 ? 1.959 -8.945 12.428 1.00 98.44 175 VAL A C 1
ATOM 1426 O O . VAL A 1 175 ? 1.059 -9.791 12.437 1.00 98.44 175 VAL A O 1
ATOM 1429 N N . PRO A 1 176 ? 2.522 -8.494 11.293 1.00 98.38 176 PRO A N 1
ATOM 1430 C CA . PRO A 1 176 ? 2.196 -9.067 9.997 1.00 98.38 176 PRO A CA 1
ATOM 1431 C C . PRO A 1 176 ? 2.694 -10.514 9.886 1.00 98.38 176 PRO A C 1
ATOM 1433 O O . PRO A 1 176 ? 3.634 -10.884 10.594 1.00 98.38 176 PRO A O 1
ATOM 1436 N N . PRO A 1 177 ? 2.103 -11.331 8.995 1.00 98.38 177 PRO A N 1
ATOM 1437 C CA . PRO A 1 177 ? 2.479 -12.736 8.822 1.00 98.38 177 PRO A CA 1
ATOM 1438 C C . PRO A 1 177 ? 3.957 -12.930 8.477 1.00 98.38 177 PRO A C 1
ATOM 1440 O O . PRO A 1 177 ? 4.575 -13.895 8.918 1.00 98.38 177 PRO A O 1
ATOM 1443 N N . THR A 1 178 ? 4.529 -11.994 7.716 1.00 98.50 178 THR A N 1
ATOM 1444 C CA . THR A 1 178 ? 5.960 -11.938 7.414 1.00 98.50 178 THR A CA 1
ATOM 1445 C C . THR A 1 178 ? 6.529 -10.567 7.761 1.00 98.50 178 THR A C 1
ATOM 1447 O O . THR A 1 178 ? 5.831 -9.551 7.712 1.00 98.50 178 THR A O 1
ATOM 1450 N N . THR A 1 179 ? 7.810 -10.539 8.129 1.00 98.12 179 THR A N 1
ATOM 1451 C CA . THR A 1 179 ? 8.514 -9.327 8.562 1.00 98.12 179 THR A CA 1
ATOM 1452 C C . THR A 1 179 ? 9.746 -9.047 7.711 1.00 98.12 179 THR A C 1
ATOM 1454 O O . THR A 1 179 ? 10.335 -9.972 7.164 1.00 98.12 179 THR A O 1
ATOM 1457 N N . GLY A 1 180 ? 10.181 -7.788 7.668 1.00 97.69 180 GLY A N 1
ATOM 1458 C CA . GLY A 1 180 ? 11.362 -7.347 6.928 1.00 97.69 180 GLY A CA 1
ATOM 1459 C C . GLY A 1 180 ? 11.029 -6.544 5.672 1.00 97.69 180 GLY A C 1
ATOM 1460 O O . GLY A 1 180 ? 9.867 -6.246 5.381 1.00 97.69 180 GLY A O 1
ATOM 1461 N N . ILE A 1 181 ? 12.078 -6.133 4.960 1.00 96.88 181 ILE A N 1
ATOM 1462 C CA . ILE A 1 181 ? 11.970 -5.358 3.716 1.00 96.88 181 ILE A CA 1
ATOM 1463 C C . ILE A 1 181 ? 11.280 -6.228 2.653 1.00 96.88 181 ILE A C 1
ATOM 1465 O O . ILE A 1 181 ? 11.353 -7.455 2.712 1.00 96.88 181 ILE A O 1
ATOM 1469 N N . GLU A 1 182 ? 10.534 -5.590 1.748 1.00 95.50 182 GLU A N 1
ATOM 1470 C CA . GLU A 1 182 ? 9.733 -6.219 0.675 1.00 95.50 182 GLU A CA 1
ATOM 1471 C C . GLU A 1 182 ? 8.560 -7.091 1.151 1.00 95.50 182 GLU A C 1
ATOM 1473 O O . GLU A 1 182 ? 7.744 -7.557 0.356 1.00 95.50 182 GLU A O 1
ATOM 1478 N N . ASN A 1 183 ? 8.412 -7.239 2.467 1.00 97.44 183 ASN A N 1
ATOM 1479 C CA . ASN A 1 183 ? 7.285 -7.892 3.111 1.00 97.44 183 ASN A CA 1
ATOM 1480 C C . ASN A 1 183 ? 6.222 -6.851 3.493 1.00 97.44 183 ASN A C 1
ATOM 1482 O O . ASN A 1 183 ? 5.844 -6.734 4.654 1.00 97.44 183 ASN A O 1
ATOM 1486 N N . ASP A 1 184 ? 5.761 -6.069 2.515 1.00 98.62 184 ASP A N 1
ATOM 1487 C CA . ASP A 1 184 ? 4.681 -5.094 2.657 1.00 98.62 184 ASP A CA 1
ATOM 1488 C C . ASP A 1 184 ? 3.309 -5.724 2.980 1.00 98.62 184 ASP A C 1
ATOM 1490 O O . ASP A 1 184 ? 2.986 -6.819 2.523 1.00 98.62 184 ASP A O 1
ATOM 1494 N N . TRP A 1 185 ? 2.490 -5.045 3.783 1.00 98.88 185 TRP A N 1
ATOM 1495 C CA . TRP A 1 185 ? 1.159 -5.515 4.198 1.00 98.88 185 TRP A CA 1
ATOM 1496 C C . TRP A 1 185 ? 0.199 -4.344 4.380 1.00 98.88 185 TRP A C 1
ATOM 1498 O O . TRP A 1 185 ? 0.617 -3.239 4.717 1.00 98.88 185 TRP A O 1
ATOM 1508 N N . VAL A 1 186 ? -1.102 -4.589 4.231 1.00 98.94 186 VAL A N 1
ATOM 1509 C CA . VAL A 1 186 ? -2.135 -3.662 4.703 1.00 98.94 186 VAL A CA 1
ATOM 1510 C C . VAL A 1 186 ? -2.862 -4.280 5.889 1.00 98.94 186 VAL A C 1
ATOM 1512 O O . VAL A 1 186 ? -3.453 -5.351 5.764 1.00 98.94 186 VAL A O 1
ATOM 1515 N N . LEU A 1 187 ? -2.845 -3.599 7.033 1.00 98.94 187 LEU A N 1
ATOM 1516 C CA . LEU A 1 187 ? -3.755 -3.894 8.137 1.00 98.94 187 LEU A CA 1
ATOM 1517 C C . LEU A 1 187 ? -5.109 -3.269 7.815 1.00 98.94 187 LEU A C 1
ATOM 1519 O O . LEU A 1 187 ? -5.167 -2.063 7.587 1.00 98.94 187 LEU A O 1
ATOM 1523 N N . VAL A 1 188 ? -6.178 -4.059 7.820 1.00 98.88 188 VAL A N 1
ATOM 1524 C CA . VAL A 1 188 ? -7.554 -3.570 7.659 1.00 98.88 188 VAL A CA 1
ATOM 1525 C C . VAL A 1 188 ? -8.315 -3.808 8.955 1.00 98.88 188 VAL A C 1
ATOM 1527 O O . VAL A 1 188 ? -8.279 -4.912 9.500 1.00 98.88 188 VAL A O 1
ATOM 1530 N N . LEU A 1 189 ? -8.978 -2.764 9.445 1.00 98.50 189 LEU A N 1
ATOM 1531 C CA . LEU A 1 189 ? -9.796 -2.772 10.652 1.00 98.50 189 LEU A CA 1
ATOM 1532 C C . LEU A 1 189 ? -11.208 -2.349 10.273 1.00 98.50 189 LEU A C 1
ATOM 1534 O O . LEU A 1 189 ? -11.390 -1.254 9.749 1.00 98.50 189 LEU A O 1
ATOM 1538 N N . ASP A 1 190 ? -12.186 -3.196 10.559 1.00 97.81 190 ASP A N 1
ATOM 1539 C CA . ASP A 1 190 ? -13.583 -2.981 10.200 1.00 97.81 190 ASP A CA 1
ATOM 1540 C C . ASP A 1 190 ? -14.474 -2.999 11.432 1.00 97.81 190 ASP A C 1
ATOM 1542 O O . ASP A 1 190 ? -14.293 -3.820 12.338 1.00 97.81 190 ASP A O 1
ATOM 1546 N N . ASP A 1 191 ? -15.492 -2.147 11.440 1.00 96.88 191 ASP A N 1
ATOM 1547 C CA . ASP A 1 191 ? -16.632 -2.324 12.323 1.00 96.88 191 ASP A CA 1
ATOM 1548 C C . ASP A 1 191 ? -17.310 -3.643 11.948 1.00 96.88 191 ASP A C 1
ATOM 1550 O O . ASP A 1 191 ? -17.867 -3.799 10.857 1.00 96.88 191 ASP A O 1
ATOM 1554 N N . SER A 1 192 ? -17.240 -4.623 12.849 1.00 96.38 192 SER A N 1
ATOM 1555 C CA . SER A 1 192 ? -17.752 -5.966 12.573 1.00 96.38 192 SER A CA 1
ATOM 1556 C C . SER A 1 192 ? -19.257 -5.991 12.281 1.00 96.38 192 SER A C 1
ATOM 1558 O O . SER A 1 192 ? -19.712 -6.899 11.581 1.00 96.38 192 SER A O 1
ATOM 1560 N N . ALA A 1 193 ? -20.018 -4.983 12.732 1.00 96.06 193 ALA A N 1
ATOM 1561 C CA . ALA A 1 193 ? -21.441 -4.852 12.432 1.00 96.06 193 ALA A CA 1
ATOM 1562 C C . ALA A 1 193 ? -21.714 -4.582 10.942 1.00 96.06 193 ALA A C 1
ATOM 1564 O O . ALA A 1 193 ? -22.812 -4.851 10.461 1.00 96.06 193 ALA A O 1
ATOM 1565 N N . ARG A 1 194 ? -20.720 -4.091 10.187 1.00 95.50 194 ARG A N 1
ATOM 1566 C CA . ARG A 1 194 ? -20.834 -3.845 8.740 1.00 95.50 194 ARG A CA 1
ATOM 1567 C C . ARG A 1 194 ? -20.776 -5.114 7.900 1.00 95.50 194 ARG A C 1
ATOM 1569 O O . ARG A 1 194 ? -21.211 -5.082 6.755 1.00 95.50 194 ARG A O 1
ATOM 1576 N N . GLN A 1 195 ? -20.251 -6.211 8.455 1.00 95.00 195 GLN A N 1
ATOM 1577 C CA . GLN A 1 195 ? -20.192 -7.527 7.805 1.00 95.00 195 GLN A CA 1
ATOM 1578 C C . GLN A 1 195 ? -19.618 -7.498 6.377 1.00 95.00 195 GLN A C 1
ATOM 1580 O O . GLN A 1 195 ? -20.057 -8.247 5.502 1.00 95.00 195 GLN A O 1
ATOM 1585 N N . TRP A 1 196 ? -18.637 -6.631 6.119 1.00 95.75 196 TRP A N 1
ATOM 1586 C CA . TRP A 1 196 ? -17.985 -6.608 4.818 1.00 95.75 196 TRP A CA 1
ATOM 1587 C C . TRP A 1 196 ? -17.225 -7.909 4.549 1.00 95.75 196 TRP A C 1
ATOM 1589 O O . TRP A 1 196 ? -16.691 -8.550 5.459 1.00 95.75 196 TRP A O 1
ATOM 1599 N N . VAL A 1 197 ? -17.153 -8.264 3.267 1.00 96.25 197 VAL A N 1
ATOM 1600 C CA . VAL A 1 197 ? -16.347 -9.385 2.774 1.00 96.25 197 VAL A CA 1
ATOM 1601 C C . VAL A 1 197 ? -14.852 -9.137 2.998 1.00 96.25 197 VAL A C 1
ATOM 1603 O O . VAL A 1 197 ? -14.425 -8.042 3.401 1.00 96.25 197 VAL A O 1
ATOM 1606 N N . ALA A 1 198 ? -14.049 -10.171 2.745 1.00 97.94 198 ALA A N 1
ATOM 1607 C CA . ALA A 1 198 ? -12.605 -10.082 2.873 1.00 97.94 198 ALA A CA 1
ATOM 1608 C C . ALA A 1 198 ? -12.055 -8.889 2.056 1.00 97.94 198 ALA A C 1
ATOM 1610 O O . ALA A 1 198 ? -12.551 -8.604 0.962 1.00 97.94 198 ALA A O 1
ATOM 1611 N N . PRO A 1 199 ? -11.076 -8.133 2.586 1.00 98.38 199 PRO A N 1
ATOM 1612 C CA . PRO A 1 199 ? -10.488 -7.017 1.855 1.00 98.38 199 PRO A CA 1
ATOM 1613 C C . PRO A 1 199 ? -9.968 -7.445 0.479 1.00 98.38 199 PRO A C 1
ATOM 1615 O O . PRO A 1 199 ? -9.262 -8.441 0.367 1.00 98.38 199 PRO A O 1
ATOM 1618 N N . GLY A 1 200 ? -10.299 -6.677 -0.559 1.00 97.00 200 GLY A N 1
ATOM 1619 C CA . GLY A 1 200 ? -9.950 -7.014 -1.943 1.00 97.00 200 GLY A CA 1
ATOM 1620 C C . GLY A 1 200 ? -10.983 -7.863 -2.692 1.00 97.00 200 GLY A C 1
ATOM 1621 O O . GLY A 1 200 ? -10.882 -7.958 -3.916 1.00 97.00 200 GLY A O 1
ATOM 1622 N N . ASP A 1 201 ? -12.002 -8.385 -2.010 1.00 94.56 201 ASP A N 1
ATOM 1623 C CA . ASP A 1 201 ? -13.175 -8.966 -2.659 1.00 94.56 201 ASP A CA 1
ATOM 1624 C C . ASP A 1 201 ? -14.244 -7.893 -2.892 1.00 94.56 201 ASP A C 1
ATOM 1626 O O . ASP A 1 201 ? -14.411 -6.953 -2.108 1.00 94.56 201 ASP A O 1
ATOM 1630 N N . VAL A 1 202 ? -14.981 -8.024 -3.996 1.00 74.69 202 VAL A N 1
ATOM 1631 C CA . VAL A 1 202 ? -16.111 -7.143 -4.303 1.00 74.69 202 VAL A CA 1
ATOM 1632 C C . VAL A 1 202 ? -17.370 -7.787 -3.745 1.00 74.69 202 VAL A C 1
ATOM 1634 O O . VAL A 1 202 ? -17.737 -8.889 -4.145 1.00 74.69 202 VAL A O 1
ATOM 1637 N N . GLN A 1 203 ? -18.048 -7.088 -2.838 1.00 66.38 203 GLN A N 1
ATOM 1638 C CA . GLN A 1 203 ? -19.373 -7.493 -2.387 1.00 66.38 203 GLN A CA 1
ATOM 1639 C C . GLN A 1 203 ? -20.333 -7.315 -3.569 1.00 66.38 203 GLN A C 1
ATOM 1641 O O . GLN A 1 203 ? -20.681 -6.191 -3.932 1.00 66.38 203 GLN A O 1
ATOM 1646 N N . THR A 1 204 ? -20.705 -8.410 -4.231 1.00 53.47 204 THR A N 1
ATOM 1647 C CA . THR A 1 204 ? -21.752 -8.382 -5.253 1.00 53.47 204 THR A CA 1
ATOM 1648 C C . THR A 1 204 ? -23.057 -8.025 -4.561 1.00 53.47 204 THR A C 1
ATOM 1650 O O . THR A 1 204 ? -23.583 -8.809 -3.771 1.00 53.47 204 THR A O 1
ATOM 1653 N N . VAL A 1 205 ? -23.544 -6.814 -4.811 1.00 50.66 205 VAL A N 1
ATOM 1654 C CA . VAL A 1 205 ? -24.901 -6.426 -4.436 1.00 50.66 205 VAL A CA 1
ATOM 1655 C C . VAL A 1 205 ? -25.818 -7.123 -5.438 1.00 50.66 205 VAL A C 1
ATOM 1657 O O . VAL A 1 205 ? -25.769 -6.796 -6.624 1.00 50.66 205 VAL A O 1
ATOM 1660 N N . ASN A 1 206 ? -26.557 -8.134 -4.978 1.00 34.91 206 ASN A N 1
ATOM 1661 C CA . ASN A 1 206 ? -27.709 -8.662 -5.712 1.00 34.91 206 ASN A CA 1
ATOM 1662 C C . ASN A 1 206 ? -28.862 -7.661 -5.652 1.00 34.91 206 ASN A C 1
ATOM 1664 O O . ASN A 1 206 ? -29.028 -7.039 -4.576 1.00 34.91 206 ASN A O 1
#

pLDDT: mean 95.58, std 7.38, range [34.91, 98.94]

Secondary structure (DSSP, 8-state):
-----BSS-PPBTPBGGG-GGG-B--HHHHHHHHHHHHHTT-S-B---BTTGGGT--TTS--SS---S-TTTTTT-HHHHHHHHHHHHHHTS-STTEEE-GGGEEE----GGG--EEEEETTSSEEEEEESSB--EEEE-TT---SEEEEEEE-TTT--EEEEEEEE--SEEEE--SS-BTT--EEEEEEEGGG-PPSTT------

Foldseek 3Di:
DDADEAEDDFAAQFCDVLDCVNPHDHLLNLLLVQLQRVLQPHPGYDYHHQQQVVQDDPVDDRDSDHPDGNVVCCPGQNNVLSLLSVLLCQLDDNPQKDWDPVQFPDDADPDSQGKTKMDGPVLFKIKIKGSFFAKTKGFSQSRPAQKKWKWKAFSRPNDIDTPGIDGDDRMDMDGDPDGGHSRMIMIMIGRVVVVGDGRSDHDPDD

Radius of gyration: 18.2 Å; chains: 1; bounding box: 52×35×58 Å

Sequence (206 aa):
AKPVLDGEPNYEDHPVNWKVENGYFRDYDVRKQLYRSVFSGACGVTYGHQAIRQFYSEREEPMGFPDRYWTEALDRPGAFQAGYLRRLILSRPPLSRVPDQTIIKSGQGVKGEYMTALRDKGDSYAMIYLPVGRRIGVDVSWMKAEKIAAWWFNPRNGEALKIGLQRSEDSLRFVPPTTGIENDWVLVLDDSARQWVAPGDVQTVN